Protein AF-0000000086725891 (afdb_homodimer)

Solvent-accessible surface area (backbone atoms only — not comparable to full-atom values): 12875 Å² total; per-residue (Å²): 135,83,76,77,77,74,75,74,75,68,76,66,73,67,76,60,84,76,78,83,79,49,44,64,55,55,51,49,51,53,52,48,53,45,45,40,42,73,72,54,80,45,35,41,85,39,63,72,39,69,68,51,37,49,50,49,30,55,55,46,41,72,79,38,67,84,67,76,67,35,37,75,64,50,48,53,52,50,50,53,52,50,48,53,51,45,54,50,48,49,20,33,63,63,25,50,90,69,51,68,72,77,65,77,62,86,125,136,83,77,79,75,73,74,73,74,68,73,64,73,67,72,59,83,76,79,83,80,52,43,64,54,55,50,49,53,53,52,48,52,45,46,41,41,73,73,54,80,46,36,41,85,39,62,73,39,72,68,53,36,50,50,49,30,55,55,45,41,71,78,39,68,84,66,77,66,36,36,75,66,50,46,52,51,50,51,53,53,50,49,55,50,45,54,50,47,49,19,34,64,62,24,50,91,68,48,70,74,77,63,76,62,84,130

Secondary structure (DSSP, 8-state):
-----------------PPPPPHHHHHHHHHHHHHHHHHTSS-TTS-S-HHHHHHHHHHHHHH-TTT---IIIIIHHHHHHHHHHHHHHHHHHH-GGG--SS-----/-----------------PPPPPHHHHHHHHHHHHHHHHHTSS-TTS-S-HHHHHHHHHHHHHH-TTT---IIIIIHHHHHHHHHHHHHHHHHHH-GGG--SS-----

Organism: Gossypium schwendimanii (NCBI:txid34291)

Structure (mmCIF, N/CA/C/O backbone):
data_AF-0000000086725891-model_v1
#
loop_
_entity.id
_entity.type
_entity.pdbx_description
1 polymer 'Myb/SANT-like domain-containing protein'
#
loop_
_atom_site.group_PDB
_atom_site.id
_atom_site.type_symbol
_atom_site.label_atom_id
_atom_site.label_alt_id
_atom_site.label_comp_id
_atom_site.label_asym_id
_atom_site.label_entity_id
_atom_site.label_seq_id
_atom_site.pdbx_PDB_ins_code
_atom_site.Cartn_x
_atom_site.Cartn_y
_atom_site.Cartn_z
_atom_site.occupancy
_atom_site.B_iso_or_equiv
_atom_site.auth_seq_id
_atom_site.auth_comp_id
_atom_site.auth_asym_id
_atom_site.auth_atom_id
_atom_site.pdbx_PDB_model_num
ATOM 1 N N . MET A 1 1 ? -45.844 -35.25 -15.641 1 30.78 1 MET A N 1
ATOM 2 C CA . MET A 1 1 ? -45.844 -34.031 -14.852 1 30.78 1 MET A CA 1
ATOM 3 C C . MET A 1 1 ? -44.562 -33.875 -14.07 1 30.78 1 MET A C 1
ATOM 5 O O . MET A 1 1 ? -44.469 -34.281 -12.906 1 30.78 1 MET A O 1
ATOM 9 N N . SER A 1 2 ? -43.375 -34.375 -14.594 1 39.03 2 SER A N 1
ATOM 10 C CA . SER A 1 2 ? -42.062 -34.469 -13.969 1 39.03 2 SER A CA 1
ATOM 11 C C . SER A 1 2 ? -41.562 -33.094 -13.547 1 39.03 2 SER A C 1
ATOM 13 O O . SER A 1 2 ? -41.469 -32.188 -14.375 1 39.03 2 SER A O 1
ATOM 15 N N . GLY A 1 3 ? -41.969 -32.562 -12.359 1 32.97 3 GLY A N 1
ATOM 16 C CA . GLY A 1 3 ? -41.594 -31.312 -11.703 1 32.97 3 GLY A CA 1
ATOM 17 C C . GLY A 1 3 ? -40.094 -31.109 -11.656 1 32.97 3 GLY A C 1
ATOM 18 O O . GLY A 1 3 ? -39.375 -31.953 -11.117 1 32.97 3 GLY A O 1
ATOM 19 N N . PHE A 1 4 ? -39.438 -30.5 -12.648 1 39.94 4 PHE A N 1
ATOM 20 C CA . PHE A 1 4 ? -38.062 -30.031 -12.734 1 39.94 4 PHE A CA 1
ATOM 21 C C . PHE A 1 4 ? -37.688 -29.25 -11.484 1 39.94 4 PHE A C 1
ATOM 23 O O . PHE A 1 4 ? -38.188 -28.141 -11.266 1 39.94 4 PHE A O 1
ATOM 30 N N . SER A 1 5 ? -37.531 -29.875 -10.328 1 38.31 5 SER A N 1
ATOM 31 C CA . SER A 1 5 ? -36.969 -29.234 -9.148 1 38.31 5 SER A CA 1
ATOM 32 C C . SER A 1 5 ? -35.656 -28.547 -9.492 1 38.31 5 SER A C 1
ATOM 34 O O . SER A 1 5 ? -34.688 -29.188 -9.852 1 38.31 5 SER A O 1
ATOM 36 N N . GLN A 1 6 ? -35.688 -27.375 -10.109 1 36.56 6 GLN A N 1
ATOM 37 C CA . GLN A 1 6 ? -34.562 -26.438 -10.242 1 36.56 6 GLN A CA 1
ATOM 38 C C . GLN A 1 6 ? -33.844 -26.281 -8.922 1 36.56 6 GLN A C 1
ATOM 40 O O . GLN A 1 6 ? -34.406 -25.797 -7.938 1 36.56 6 GLN A O 1
ATOM 45 N N . SER A 1 7 ? -33 -27.25 -8.539 1 38.12 7 SER A N 1
ATOM 46 C CA . SER A 1 7 ? -32.125 -27.047 -7.41 1 38.12 7 SER A CA 1
ATOM 47 C C . SER A 1 7 ? -31.469 -25.672 -7.461 1 38.12 7 SER A C 1
ATOM 49 O O . SER A 1 7 ? -30.875 -25.297 -8.477 1 38.12 7 SER A O 1
ATOM 51 N N . SER A 1 8 ? -32.094 -24.719 -6.891 1 40.19 8 SER A N 1
ATOM 52 C CA . SER A 1 8 ? -31.5 -23.406 -6.609 1 40.19 8 SER A CA 1
ATOM 53 C C . SER A 1 8 ? -30.094 -23.562 -6.031 1 40.19 8 SER A C 1
ATOM 55 O O . SER A 1 8 ? -29.922 -24.094 -4.938 1 40.19 8 SER A O 1
ATOM 57 N N . VAL A 1 9 ? -29.125 -23.953 -6.859 1 40.75 9 VAL A N 1
ATOM 58 C CA . VAL A 1 9 ? -27.734 -23.828 -6.449 1 40.75 9 VAL A CA 1
ATOM 59 C C . VAL A 1 9 ? -27.531 -22.516 -5.699 1 40.75 9 VAL A C 1
ATOM 61 O O . VAL A 1 9 ? -27.703 -21.438 -6.27 1 40.75 9 VAL A O 1
ATOM 64 N N . SER A 1 10 ? -28.047 -22.438 -4.508 1 38.81 10 SER A N 1
ATOM 65 C CA . SER A 1 10 ? -27.672 -21.344 -3.617 1 38.81 10 SER A CA 1
ATOM 66 C C . SER A 1 10 ? -26.188 -21.016 -3.75 1 38.81 10 SER A C 1
ATOM 68 O O . SER A 1 10 ? -25.328 -21.891 -3.627 1 38.81 10 SER A O 1
ATOM 70 N N . SER A 1 11 ? -25.859 -20.297 -4.727 1 41.25 11 SER A N 1
ATOM 71 C CA . SER A 1 11 ? -24.531 -19.672 -4.668 1 41.25 11 SER A CA 1
ATOM 72 C C . SER A 1 11 ? -24.156 -19.312 -3.234 1 41.25 11 SER A C 1
ATOM 74 O O . SER A 1 11 ? -24.75 -18.422 -2.633 1 41.25 11 SER A O 1
ATOM 76 N N . GLN A 1 12 ? -24.172 -20.297 -2.371 1 37.16 12 GLN A N 1
ATOM 77 C CA . GLN A 1 12 ? -23.641 -20.047 -1.035 1 37.16 12 GLN A CA 1
ATOM 78 C C . GLN A 1 12 ? -22.453 -19.094 -1.09 1 37.16 1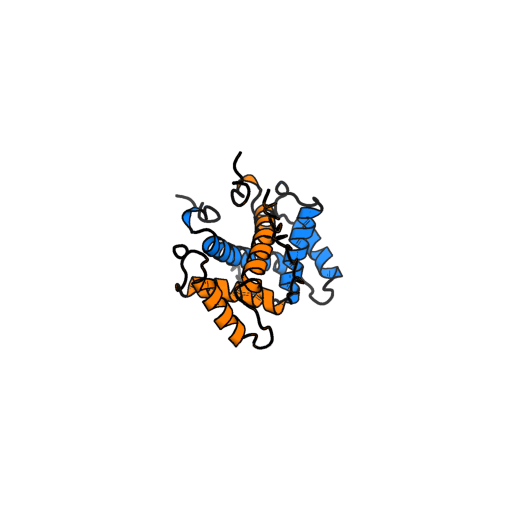2 GLN A C 1
ATOM 80 O O . GLN A 1 12 ? -21.453 -19.375 -1.75 1 37.16 12 GLN A O 1
ATOM 85 N N . ASN A 1 13 ? -22.656 -17.891 -1.307 1 39.28 13 ASN A N 1
ATOM 86 C CA . ASN A 1 13 ? -21.625 -16.938 -0.949 1 39.28 13 ASN A CA 1
ATOM 87 C C . ASN A 1 13 ? -20.828 -17.391 0.272 1 39.28 13 ASN A C 1
ATOM 89 O O . ASN A 1 13 ? -21.312 -17.297 1.402 1 39.28 13 ASN A O 1
ATOM 93 N N . SER A 1 14 ? -20.469 -18.688 0.369 1 40.22 14 SER A N 1
ATOM 94 C CA . SER A 1 14 ? -19.625 -19.078 1.496 1 40.22 14 SER A CA 1
ATOM 95 C C . SER A 1 14 ? -18.672 -17.969 1.892 1 40.22 14 SER A C 1
ATOM 97 O O . SER A 1 14 ? -17.797 -17.594 1.113 1 40.22 14 SER A O 1
ATOM 99 N N . ARG A 1 15 ? -19.203 -16.953 2.502 1 44.88 15 ARG A N 1
ATOM 100 C CA . ARG A 1 15 ? -18.328 -15.945 3.117 1 44.88 15 ARG A CA 1
ATOM 101 C C . ARG A 1 15 ? -17.094 -16.594 3.73 1 44.88 15 ARG A C 1
ATOM 103 O O . ARG A 1 15 ? -17.172 -17.172 4.824 1 44.88 15 ARG A O 1
ATOM 110 N N . GLY A 1 16 ? -16.5 -17.516 3.029 1 48.69 16 GLY A N 1
ATOM 111 C CA . GLY A 1 16 ? -15.297 -18.094 3.613 1 48.69 16 GLY A CA 1
ATOM 112 C C . GLY A 1 16 ? -14.516 -17.109 4.465 1 48.69 16 GLY A C 1
ATOM 113 O O . GLY A 1 16 ? -14.711 -15.906 4.359 1 48.69 16 GLY A O 1
ATOM 114 N N . THR A 1 17 ? -13.977 -17.578 5.602 1 58.59 17 THR A N 1
ATOM 115 C CA . THR A 1 17 ? -13.18 -16.797 6.539 1 58.59 17 THR A CA 1
ATOM 116 C C . THR A 1 17 ? -12.094 -16.016 5.809 1 58.59 17 THR A C 1
ATOM 118 O O . THR A 1 17 ? -11.359 -16.578 4.992 1 58.59 17 THR A O 1
ATOM 121 N N . LYS A 1 18 ? -12.336 -14.758 5.66 1 76.81 18 LYS A N 1
ATOM 122 C CA . LYS A 1 18 ? -11.328 -13.891 5.055 1 76.81 18 LYS A CA 1
ATOM 123 C C . LYS A 1 18 ? -9.977 -14.055 5.734 1 76.81 18 LYS A C 1
ATOM 125 O O . LYS A 1 18 ? -9.891 -14.07 6.965 1 76.81 18 LYS A O 1
ATOM 130 N N . ARG A 1 19 ? -9.047 -14.438 5.012 1 87.44 19 ARG A N 1
ATOM 131 C CA . ARG A 1 19 ? -7.684 -14.594 5.508 1 87.44 19 ARG A CA 1
ATOM 132 C C . ARG A 1 19 ? -7.137 -13.266 6.027 1 87.44 19 ARG A C 1
ATOM 134 O O . ARG A 1 19 ? -7.359 -12.219 5.422 1 87.44 19 ARG A O 1
ATOM 141 N N . LYS A 1 20 ? -6.574 -13.438 7.176 1 92.06 20 LYS A N 1
ATOM 142 C CA . LYS A 1 20 ? -5.938 -12.25 7.73 1 92.06 20 LYS A CA 1
ATOM 143 C C . LYS A 1 20 ? -4.551 -12.031 7.129 1 92.06 20 LYS A C 1
ATOM 145 O O . LYS A 1 20 ? -3.75 -12.969 7.059 1 92.06 20 LYS A O 1
ATOM 150 N N . TRP A 1 21 ? -4.312 -10.914 6.738 1 95.94 21 TRP A N 1
ATOM 151 C CA . TRP A 1 21 ? -3.01 -10.555 6.191 1 95.94 21 TRP A CA 1
ATOM 152 C C . TRP A 1 21 ? -2.125 -9.93 7.262 1 95.94 21 TRP A C 1
ATOM 154 O O . TRP A 1 21 ? -2.602 -9.148 8.094 1 95.94 21 TRP A O 1
ATOM 164 N N . VAL A 1 22 ? -0.891 -10.328 7.188 1 95.94 22 VAL A N 1
ATOM 165 C CA . VAL A 1 22 ? 0.068 -9.688 8.078 1 95.94 22 VAL A CA 1
ATOM 166 C C . VAL A 1 22 ? 0.852 -8.617 7.316 1 95.94 22 VAL A C 1
ATOM 168 O O . VAL A 1 22 ? 0.968 -8.688 6.09 1 95.94 22 VAL A O 1
ATOM 171 N N . PRO A 1 23 ? 1.417 -7.707 7.996 1 96.56 23 PRO A N 1
ATOM 172 C CA . PRO A 1 23 ? 2.076 -6.574 7.34 1 96.56 23 PRO A CA 1
ATOM 173 C C . PRO A 1 23 ? 3.182 -7.008 6.379 1 96.56 23 PRO A C 1
ATOM 175 O O . PRO A 1 23 ? 3.332 -6.43 5.301 1 96.56 23 PRO A O 1
ATOM 178 N N . GLU A 1 24 ? 3.951 -8.023 6.707 1 96.56 24 GLU A N 1
ATOM 179 C CA . GLU A 1 24 ? 5.027 -8.508 5.848 1 96.56 24 GLU A CA 1
ATOM 180 C C . GLU A 1 24 ? 4.484 -8.992 4.508 1 96.56 24 GLU A C 1
ATOM 182 O O . GLU A 1 24 ? 5.133 -8.82 3.471 1 96.56 24 GLU A O 1
ATOM 187 N N . GLU A 1 25 ? 3.4 -9.539 4.574 1 97.56 25 GLU A N 1
ATOM 188 C CA . GLU A 1 25 ? 2.771 -10.039 3.357 1 97.56 25 GLU A CA 1
ATOM 189 C C . GLU A 1 25 ? 2.342 -8.898 2.441 1 97.56 25 GLU A C 1
ATOM 191 O O . GLU A 1 25 ? 2.58 -8.938 1.233 1 97.56 25 GLU A O 1
ATOM 196 N N . ASP A 1 26 ? 1.763 -7.875 3.029 1 96.81 26 ASP A N 1
ATOM 197 C CA . ASP A 1 26 ? 1.314 -6.723 2.254 1 96.81 26 ASP A CA 1
ATOM 198 C C . ASP A 1 26 ? 2.488 -6.039 1.554 1 96.81 26 ASP A C 1
ATOM 200 O O . ASP A 1 26 ? 2.41 -5.727 0.365 1 96.81 26 ASP A O 1
ATOM 204 N N . VAL A 1 27 ? 3.521 -5.871 2.289 1 96.38 27 VAL A N 1
ATOM 205 C CA . VAL A 1 27 ? 4.691 -5.184 1.751 1 96.38 27 VAL A CA 1
ATOM 206 C C . VAL A 1 27 ? 5.312 -6.02 0.634 1 96.38 27 VAL A C 1
ATOM 208 O O . VAL A 1 27 ? 5.668 -5.492 -0.423 1 96.38 27 VAL A O 1
ATOM 211 N N . ALA A 1 28 ? 5.414 -7.32 0.862 1 97.12 28 ALA A N 1
ATOM 212 C CA . ALA A 1 28 ? 5.969 -8.203 -0.156 1 97.12 28 ALA A CA 1
ATOM 213 C C . ALA A 1 28 ? 5.113 -8.195 -1.419 1 97.12 28 ALA A C 1
ATOM 215 O O . ALA A 1 28 ? 5.641 -8.133 -2.533 1 97.12 28 ALA A O 1
ATOM 216 N N . LEU A 1 29 ? 3.855 -8.258 -1.261 1 96.81 29 LEU A N 1
ATOM 217 C CA . LEU A 1 29 ? 2.936 -8.289 -2.393 1 96.81 29 LEU A CA 1
ATOM 218 C C . LEU A 1 29 ? 3.146 -7.078 -3.297 1 96.81 29 LEU A C 1
ATOM 220 O O . LEU A 1 29 ? 3.375 -7.23 -4.5 1 96.81 29 LEU A O 1
ATOM 224 N N . VAL A 1 30 ? 3.141 -5.949 -2.738 1 95.94 30 VAL A N 1
ATOM 225 C CA . VAL A 1 30 ? 3.285 -4.719 -3.508 1 95.94 30 VAL A CA 1
ATOM 226 C C . VAL A 1 30 ? 4.668 -4.668 -4.148 1 95.94 30 VAL A C 1
ATOM 228 O O . VAL A 1 30 ? 4.801 -4.332 -5.328 1 95.94 30 VAL A O 1
ATOM 231 N N . SER A 1 31 ? 5.66 -5.023 -3.361 1 95.88 31 SER A N 1
ATOM 232 C CA . SER A 1 31 ? 7.031 -5.012 -3.863 1 95.88 31 SER A CA 1
ATOM 233 C C . SER A 1 31 ? 7.184 -5.926 -5.074 1 95.88 31 SER A C 1
ATOM 235 O O . SER A 1 31 ? 7.82 -5.551 -6.062 1 95.88 31 SER A O 1
ATOM 237 N N . TYR A 1 32 ? 6.617 -7.059 -5.07 1 95.56 32 TYR A N 1
ATOM 238 C CA . TYR A 1 32 ? 6.777 -8.016 -6.164 1 95.56 32 TYR A CA 1
ATOM 239 C C . TYR A 1 32 ? 5.934 -7.609 -7.367 1 95.56 32 TYR A C 1
ATOM 241 O O . TYR A 1 32 ? 6.305 -7.883 -8.508 1 95.56 32 TYR A O 1
ATOM 249 N N . MET A 1 33 ? 4.785 -7.008 -7.109 1 93.06 33 MET A N 1
ATOM 250 C CA . MET A 1 33 ? 4.023 -6.469 -8.234 1 93.06 33 MET A CA 1
ATOM 251 C C . MET A 1 33 ? 4.824 -5.41 -8.977 1 93.06 33 MET A C 1
ATOM 253 O O . MET A 1 33 ? 4.875 -5.414 -10.211 1 93.06 33 MET A O 1
ATOM 257 N N . VAL A 1 34 ? 5.438 -4.59 -8.227 1 92.44 34 VAL A N 1
ATOM 258 C CA . VAL A 1 34 ? 6.277 -3.545 -8.805 1 92.44 34 VAL A CA 1
ATOM 259 C C . VAL A 1 34 ? 7.457 -4.176 -9.539 1 92.44 34 VAL A C 1
ATOM 261 O O . VAL A 1 34 ? 7.809 -3.756 -10.641 1 92.44 34 VAL A O 1
ATOM 264 N N . ASN A 1 35 ? 8 -5.156 -8.906 1 92 35 ASN A N 1
ATOM 265 C CA . ASN A 1 35 ? 9.117 -5.859 -9.523 1 92 35 ASN A CA 1
ATOM 266 C C . ASN A 1 35 ? 8.711 -6.508 -10.844 1 92 35 ASN A C 1
ATOM 268 O O . ASN A 1 35 ? 9.445 -6.418 -11.828 1 92 35 ASN A O 1
ATOM 272 N N . LEU A 1 36 ? 7.617 -7.191 -10.867 1 88.94 36 LEU A N 1
ATOM 273 C CA . LEU A 1 36 ? 7.117 -7.836 -12.078 1 88.94 36 LEU A CA 1
ATOM 274 C C . LEU A 1 36 ? 6.918 -6.82 -13.195 1 88.94 36 LEU A C 1
ATOM 276 O O . LEU A 1 36 ? 7.191 -7.109 -14.359 1 88.94 36 LEU A O 1
ATOM 280 N N . HIS A 1 37 ? 6.469 -5.707 -12.812 1 86.56 37 HIS A N 1
ATOM 281 C CA . HIS A 1 37 ? 6.305 -4.625 -13.781 1 86.56 37 HIS A CA 1
ATOM 282 C C . HIS A 1 37 ? 7.652 -4.148 -14.312 1 86.56 37 HIS A C 1
ATOM 284 O O . HIS A 1 37 ? 7.824 -3.986 -15.523 1 86.56 37 HIS A O 1
ATOM 290 N N . ASN A 1 38 ? 8.57 -3.986 -13.445 1 87.75 38 ASN A N 1
ATOM 291 C CA . ASN A 1 38 ? 9.867 -3.42 -13.805 1 87.75 38 ASN A CA 1
ATOM 292 C C . ASN A 1 38 ? 10.68 -4.379 -14.664 1 87.75 38 ASN A C 1
ATOM 294 O O . ASN A 1 38 ? 11.453 -3.947 -15.523 1 87.75 38 ASN A O 1
ATOM 298 N N . VAL A 1 39 ? 10.5 -5.617 -14.414 1 86.19 39 VAL A N 1
ATOM 299 C CA . VAL A 1 39 ? 11.234 -6.621 -15.18 1 86.19 39 VAL A CA 1
ATOM 300 C C . VAL A 1 39 ? 10.625 -6.762 -16.578 1 86.19 39 VAL A C 1
ATOM 302 O O . VAL A 1 39 ? 11.266 -7.281 -17.484 1 86.19 39 VAL A O 1
ATOM 305 N N . GLY A 1 40 ? 9.375 -6.27 -16.734 1 81.12 40 GLY A N 1
ATOM 306 C CA . GLY A 1 40 ? 8.773 -6.211 -18.047 1 81.12 40 GLY A CA 1
ATOM 307 C C . GLY A 1 40 ? 8.016 -7.473 -18.422 1 81.12 40 GLY A C 1
ATOM 308 O O . GLY A 1 40 ? 7.637 -7.668 -19.578 1 81.12 40 GLY A O 1
ATOM 309 N N . THR A 1 41 ? 7.93 -8.336 -17.406 1 76.31 41 THR A N 1
ATOM 310 C CA . THR A 1 41 ? 7.238 -9.586 -17.703 1 76.31 41 THR A CA 1
ATOM 311 C C . THR A 1 41 ? 5.754 -9.336 -17.953 1 76.31 41 THR A C 1
ATOM 313 O O . THR A 1 41 ? 5.148 -9.977 -18.812 1 76.31 41 THR A O 1
ATOM 316 N N . PHE A 1 42 ? 5.273 -8.414 -17.125 1 73.06 42 PHE A N 1
ATOM 317 C CA . PHE A 1 42 ? 3.863 -8.062 -17.266 1 73.06 42 PHE A CA 1
ATOM 318 C C . PHE A 1 42 ? 3.691 -6.559 -17.438 1 73.06 42 PHE A C 1
ATOM 320 O O . PHE A 1 42 ? 4.254 -5.766 -16.688 1 73.06 42 PHE A O 1
ATOM 327 N N . ASN A 1 43 ? 3.5 -6.199 -18.672 1 66 43 ASN A N 1
ATOM 328 C CA . ASN A 1 43 ? 3.34 -4.777 -18.969 1 66 43 ASN A CA 1
ATOM 329 C C . ASN A 1 43 ? 1.867 -4.391 -19.062 1 66 43 ASN A C 1
ATOM 331 O O . ASN A 1 43 ? 0.992 -5.258 -19.078 1 66 43 ASN A O 1
ATOM 335 N N . ALA A 1 44 ? 1.737 -3.082 -18.969 1 60.81 44 ALA A N 1
ATOM 336 C CA . ALA A 1 44 ? 0.411 -2.473 -19.016 1 60.81 44 ALA A CA 1
ATOM 337 C C . ALA A 1 44 ? -0.433 -3.082 -20.141 1 60.81 44 ALA A C 1
ATOM 339 O O . ALA A 1 44 ? -1.662 -3.119 -20.047 1 60.81 44 ALA A O 1
ATOM 340 N N . ASP A 1 45 ? 0.379 -3.67 -21.031 1 60.78 45 ASP A N 1
ATOM 341 C CA . ASP A 1 45 ? -0.367 -4.27 -22.125 1 60.78 45 ASP A CA 1
ATOM 342 C C . ASP A 1 45 ? -0.894 -5.652 -21.75 1 60.78 45 ASP A C 1
ATOM 344 O O . ASP A 1 45 ? -1.761 -6.203 -22.438 1 60.78 45 ASP A O 1
ATOM 348 N N . THR A 1 46 ? -0.176 -6.09 -20.75 1 60.56 46 THR A N 1
ATOM 349 C CA . THR A 1 46 ? -0.626 -7.402 -20.297 1 60.56 46 THR A CA 1
ATOM 350 C C . THR A 1 46 ? -1.57 -7.266 -19.094 1 60.56 46 THR A C 1
ATOM 352 O O . THR A 1 46 ? -1.296 -6.508 -18.172 1 60.56 46 THR A O 1
ATOM 355 N N . ARG A 1 47 ? -2.783 -7.547 -19.25 1 61.69 47 ARG A N 1
ATOM 356 C CA . ARG A 1 47 ? -3.846 -7.422 -18.266 1 61.69 47 ARG A CA 1
ATOM 357 C C . ARG A 1 47 ? -3.57 -8.305 -17.047 1 61.69 47 ARG A C 1
ATOM 359 O O . ARG A 1 47 ? -2.832 -9.289 -17.156 1 61.69 47 ARG A O 1
ATOM 366 N N . PHE A 1 48 ? -3.676 -7.68 -15.891 1 75.31 48 PHE A N 1
ATOM 367 C CA . PHE A 1 48 ? -3.818 -8.461 -14.664 1 75.31 48 PHE A CA 1
ATOM 368 C C . PHE A 1 48 ? -4.691 -9.688 -14.906 1 75.31 48 PHE A C 1
ATOM 370 O O . PHE A 1 48 ? -5.918 -9.609 -14.828 1 75.31 48 PHE A O 1
ATOM 377 N N . ASN A 1 49 ? -3.916 -10.766 -15.391 1 82.19 49 ASN A N 1
ATOM 378 C CA . ASN A 1 49 ? -4.613 -12.008 -15.711 1 82.19 49 ASN A CA 1
ATOM 379 C C . ASN A 1 49 ? -4.129 -13.164 -14.844 1 82.19 49 ASN A C 1
ATOM 381 O O . ASN A 1 49 ? -3.389 -12.953 -13.883 1 82.19 49 ASN A O 1
ATOM 385 N N . ALA A 1 50 ? -4.664 -14.352 -15.172 1 87 50 ALA A N 1
ATOM 386 C CA . ALA A 1 50 ? -4.371 -15.539 -14.367 1 87 50 ALA A CA 1
ATOM 387 C C . ALA A 1 50 ? -2.873 -15.82 -14.328 1 87 50 ALA A C 1
ATOM 389 O O . ALA A 1 50 ? -2.334 -16.219 -13.297 1 87 50 ALA A O 1
ATOM 390 N N . SER A 1 51 ? -2.236 -15.641 -15.477 1 88.56 51 SER A N 1
ATOM 391 C CA . SER A 1 51 ? -0.802 -15.898 -15.547 1 88.56 51 SER A CA 1
ATOM 392 C C . SER A 1 51 ? -0.028 -14.961 -14.625 1 88.56 51 SER A C 1
ATOM 394 O O . SER A 1 51 ? 0.938 -15.375 -13.977 1 88.56 51 SER A O 1
ATOM 396 N N . TYR A 1 52 ? -0.437 -13.797 -14.547 1 88.88 52 TYR A N 1
ATOM 397 C CA . TYR A 1 52 ? 0.177 -12.812 -13.664 1 88.88 52 TYR A CA 1
ATOM 398 C C . TYR A 1 52 ? 0.054 -13.234 -12.203 1 88.88 52 TYR A C 1
ATOM 400 O O . TYR A 1 52 ? 1.045 -13.242 -11.469 1 88.88 52 TYR A O 1
ATOM 408 N N . LEU A 1 53 ? -1.105 -13.586 -11.812 1 93 53 LEU A N 1
ATOM 409 C CA . LEU A 1 53 ? -1.366 -13.977 -10.43 1 93 53 LEU A CA 1
ATOM 410 C C . LEU A 1 53 ? -0.595 -15.242 -10.07 1 93 53 LEU A C 1
ATOM 412 O O . LEU A 1 53 ? -0.09 -15.359 -8.945 1 93 53 LEU A O 1
ATOM 416 N N . ASN A 1 54 ? -0.532 -16.094 -11.016 1 94.69 54 ASN A N 1
ATOM 417 C CA . ASN A 1 54 ? 0.22 -17.312 -10.781 1 94.69 54 ASN A CA 1
ATOM 418 C C . ASN A 1 54 ? 1.709 -17.031 -10.594 1 94.69 54 ASN A C 1
ATOM 420 O O . ASN A 1 54 ? 2.361 -17.656 -9.75 1 94.69 54 ASN A O 1
ATOM 424 N N . GLU A 1 55 ? 2.215 -16.141 -11.406 1 93.69 55 GLU A N 1
ATOM 425 C CA . GLU A 1 55 ? 3.617 -15.766 -11.266 1 93.69 55 GLU A CA 1
ATOM 426 C C . GLU A 1 55 ? 3.873 -15.094 -9.922 1 93.69 55 GLU A C 1
ATOM 428 O O . GLU A 1 55 ? 4.871 -15.375 -9.258 1 93.69 55 GLU A O 1
ATOM 433 N N . LEU A 1 56 ? 3.004 -14.273 -9.586 1 94.25 56 LEU A N 1
ATOM 434 C CA . LEU A 1 56 ? 3.096 -13.602 -8.289 1 94.25 56 LEU A CA 1
ATOM 435 C C . LEU A 1 56 ? 3.072 -14.617 -7.156 1 94.25 56 LEU A C 1
ATOM 437 O O . LEU A 1 56 ? 3.861 -14.516 -6.211 1 94.25 56 LEU A O 1
ATOM 441 N N . GLU A 1 57 ? 2.164 -15.547 -7.184 1 97.19 57 GLU A N 1
ATOM 442 C CA . GLU A 1 57 ? 2.078 -16.609 -6.191 1 97.19 57 GLU A CA 1
ATOM 443 C C . GLU A 1 57 ? 3.4 -17.359 -6.074 1 97.19 57 GLU A C 1
ATOM 445 O O . GLU A 1 57 ? 3.887 -17.609 -4.969 1 97.19 57 GLU A O 1
ATOM 450 N N . ARG A 1 58 ? 3.939 -17.688 -7.172 1 96.38 58 ARG A N 1
ATOM 451 C CA . ARG A 1 58 ? 5.211 -18.391 -7.199 1 96.38 58 ARG A CA 1
ATOM 452 C C . ARG A 1 58 ? 6.312 -17.578 -6.531 1 96.38 58 ARG A C 1
ATOM 454 O O . ARG A 1 58 ? 7.09 -18.109 -5.73 1 96.38 58 ARG A O 1
ATOM 461 N N . MET A 1 59 ? 6.422 -16.359 -6.848 1 95.56 59 MET A N 1
ATOM 462 C CA . MET A 1 59 ? 7.457 -15.484 -6.297 1 95.56 59 MET A CA 1
ATOM 463 C C . MET A 1 59 ? 7.285 -15.328 -4.789 1 95.56 59 MET A C 1
ATOM 465 O O . MET A 1 59 ? 8.266 -15.375 -4.043 1 95.56 59 MET A O 1
ATOM 469 N N . LEU A 1 60 ? 6.082 -15.125 -4.375 1 97.31 60 LEU A N 1
ATOM 470 C CA . LEU A 1 60 ? 5.801 -14.898 -2.961 1 97.31 60 LEU A CA 1
ATOM 471 C C . LEU A 1 60 ? 6.031 -16.172 -2.15 1 97.31 60 LEU A C 1
ATOM 473 O O . LEU A 1 60 ? 6.434 -16.109 -0.986 1 97.31 60 LEU A O 1
ATOM 477 N N . GLU A 1 61 ? 5.754 -17.312 -2.713 1 97.38 61 GLU A N 1
ATOM 478 C CA . GLU A 1 61 ? 6.008 -18.578 -2.047 1 97.38 61 GLU A CA 1
ATOM 479 C C . GLU A 1 61 ? 7.484 -18.734 -1.699 1 97.38 61 GLU A C 1
ATOM 481 O O . GLU A 1 61 ? 7.828 -19.312 -0.662 1 97.38 61 GLU A O 1
ATOM 486 N N . LYS A 1 62 ? 8.328 -18.234 -2.527 1 96.69 62 LYS A N 1
ATOM 487 C CA . LYS A 1 62 ? 9.766 -18.328 -2.305 1 96.69 62 LYS A CA 1
ATOM 488 C C . LYS A 1 62 ? 10.195 -17.469 -1.117 1 96.69 62 LYS A C 1
ATOM 490 O O . LYS A 1 62 ? 11.062 -17.875 -0.334 1 96.69 62 LYS A O 1
ATOM 495 N N . VAL A 1 63 ? 9.594 -16.375 -0.952 1 95.75 63 VAL A N 1
ATOM 496 C CA . VAL A 1 63 ? 10.062 -15.422 0.054 1 95.75 63 VAL A CA 1
ATOM 497 C C . VAL A 1 63 ? 9.219 -15.555 1.319 1 95.75 63 VAL A C 1
ATOM 499 O O . VAL A 1 63 ? 9.617 -15.102 2.393 1 95.75 63 VAL A O 1
ATOM 502 N N . LEU A 1 64 ? 8.039 -16.078 1.2 1 97 64 LEU A N 1
ATOM 503 C CA . LEU A 1 64 ? 7.125 -16.328 2.307 1 97 64 LEU A CA 1
ATOM 504 C C . LEU A 1 64 ? 6.625 -17.766 2.275 1 97 64 LEU A C 1
ATOM 506 O O . LEU A 1 64 ? 5.422 -18.016 2.141 1 97 64 LEU A O 1
ATOM 510 N N . PRO A 1 65 ? 7.449 -18.719 2.512 1 94.19 65 PRO A N 1
ATOM 511 C CA . PRO A 1 65 ? 7.098 -20.125 2.305 1 94.19 65 PRO A CA 1
ATOM 512 C C . PRO A 1 65 ? 6.004 -20.609 3.256 1 94.19 65 PRO A C 1
ATOM 514 O O . PRO A 1 65 ? 5.277 -21.562 2.941 1 94.19 65 PRO A O 1
ATOM 517 N N . HIS A 1 66 ? 5.781 -19.938 4.305 1 94.88 66 HIS A N 1
ATOM 518 C CA . HIS A 1 66 ? 4.828 -20.438 5.289 1 94.88 66 HIS A CA 1
ATOM 519 C C . HIS A 1 66 ? 3.461 -19.781 5.109 1 94.88 66 HIS A C 1
ATOM 521 O O . HIS A 1 66 ? 2.5 -20.156 5.785 1 94.88 66 HIS A O 1
ATOM 527 N N . SER A 1 67 ? 3.352 -18.859 4.207 1 94.62 67 SER A N 1
ATOM 528 C CA . SER A 1 67 ? 2.137 -18.047 4.117 1 94.62 67 SER A CA 1
ATOM 529 C C . SER A 1 67 ? 1.047 -18.781 3.342 1 94.62 67 SER A C 1
ATOM 531 O O . SER A 1 67 ? -0.143 -18.516 3.533 1 94.62 67 SER A O 1
ATOM 533 N N . MET A 1 68 ? 1.358 -19.688 2.424 1 94.62 68 MET A N 1
ATOM 534 C CA . MET A 1 68 ? 0.437 -20.5 1.645 1 94.62 68 MET A CA 1
ATOM 535 C C . MET A 1 68 ? -0.573 -19.641 0.901 1 94.62 68 MET A C 1
ATOM 537 O O . MET A 1 68 ? -1.763 -19.953 0.867 1 94.62 68 MET A O 1
ATOM 541 N N . LEU A 1 69 ? -0.103 -18.484 0.404 1 96.44 69 LEU A N 1
ATOM 542 C CA . LEU A 1 69 ? -0.949 -17.562 -0.349 1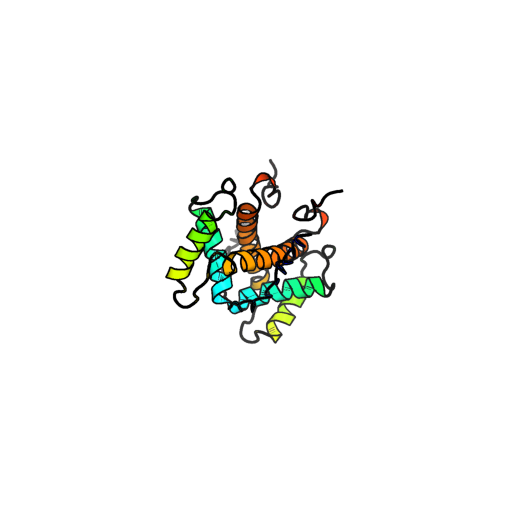 96.44 69 LEU A CA 1
ATOM 543 C C . LEU A 1 69 ? -1.295 -18.141 -1.718 1 96.44 69 LEU A C 1
ATOM 545 O O . LEU A 1 69 ? -0.405 -18.562 -2.463 1 96.44 69 LEU A O 1
ATOM 549 N N . LYS A 1 70 ? -2.561 -18.125 -1.946 1 96.06 70 LYS A N 1
ATOM 550 C CA . LYS A 1 70 ? -3.02 -18.594 -3.252 1 96.06 70 LYS A CA 1
ATOM 551 C C . LYS A 1 70 ? -3.352 -17.406 -4.168 1 96.06 70 LYS A C 1
ATOM 553 O O . LYS A 1 70 ? -3.812 -16.375 -3.703 1 96.06 70 LYS A O 1
ATOM 558 N N . ALA A 1 71 ? -3.131 -17.656 -5.473 1 95.56 71 ALA A N 1
ATOM 559 C CA . ALA A 1 71 ? -3.494 -16.641 -6.461 1 95.56 71 ALA A CA 1
ATOM 560 C C . ALA A 1 71 ? -4.949 -16.219 -6.301 1 95.56 71 ALA A C 1
ATOM 562 O O . ALA A 1 71 ? -5.246 -15.023 -6.195 1 95.56 71 ALA A O 1
ATOM 563 N N . LYS A 1 72 ? -5.742 -17.266 -6.383 1 92.94 72 LYS A N 1
ATOM 564 C CA . LYS A 1 72 ? -7.156 -17.078 -6.074 1 92.94 72 LYS A CA 1
ATOM 565 C C . LYS A 1 72 ? -7.57 -17.906 -4.867 1 92.94 72 LYS A C 1
ATOM 567 O O . LYS A 1 72 ? -7.191 -19.078 -4.758 1 92.94 72 LYS A O 1
ATOM 572 N N . PRO A 1 73 ? -8.305 -17.344 -3.893 1 93.75 73 PRO A N 1
ATOM 573 C CA . PRO A 1 73 ? -8.836 -15.977 -3.91 1 93.75 73 PRO A CA 1
ATOM 574 C C . PRO A 1 73 ? -7.906 -14.977 -3.223 1 93.75 73 PRO A C 1
ATOM 576 O O . PRO A 1 73 ? -8.156 -13.773 -3.266 1 93.75 73 PRO A O 1
ATOM 579 N N . ASP A 1 74 ? -6.781 -15.414 -2.637 1 96.06 74 ASP A N 1
ATOM 580 C CA . ASP A 1 74 ? -6.066 -14.617 -1.647 1 96.06 74 ASP A CA 1
ATOM 581 C C . ASP A 1 74 ? -5.434 -13.383 -2.289 1 96.06 74 ASP A C 1
ATOM 583 O O . ASP A 1 74 ? -5.75 -12.25 -1.917 1 96.06 74 ASP A O 1
ATOM 587 N N . LEU A 1 75 ? -4.633 -13.609 -3.217 1 96.12 75 LEU A N 1
ATOM 588 C CA . LEU A 1 75 ? -3.906 -12.5 -3.82 1 96.12 75 LEU A CA 1
ATOM 589 C C . LEU A 1 75 ? -4.859 -11.547 -4.531 1 96.12 75 LEU A C 1
ATOM 591 O O . LEU A 1 75 ? -4.762 -10.328 -4.375 1 96.12 75 LEU A O 1
ATOM 595 N N . GLU A 1 76 ? -5.711 -12.156 -5.254 1 93.19 76 GLU A N 1
ATOM 596 C CA . GLU A 1 76 ? -6.652 -11.336 -6.008 1 93.19 76 GLU A CA 1
ATOM 597 C C . GLU A 1 76 ? -7.473 -10.445 -5.078 1 93.19 76 GLU A C 1
ATOM 599 O O . GLU A 1 76 ? -7.605 -9.242 -5.32 1 93.19 76 GLU A O 1
ATOM 604 N N . SER A 1 77 ? -7.996 -11 -4.074 1 94.5 77 SER A N 1
ATOM 605 C CA . SER A 1 77 ? -8.82 -10.25 -3.131 1 94.5 77 SER A CA 1
ATOM 606 C C . SER A 1 77 ? -8.016 -9.141 -2.451 1 94.5 77 SER A C 1
ATOM 608 O O . SER A 1 77 ? -8.508 -8.023 -2.283 1 94.5 77 SER A O 1
ATOM 610 N N . ARG A 1 78 ? -6.809 -9.445 -2.055 1 96.38 78 ARG A N 1
ATOM 611 C CA . ARG A 1 78 ? -5.996 -8.469 -1.341 1 96.38 78 ARG A CA 1
ATOM 612 C C . ARG A 1 78 ? -5.598 -7.316 -2.258 1 96.38 78 ARG A C 1
ATOM 614 O O . ARG A 1 78 ? -5.566 -6.16 -1.834 1 96.38 78 ARG A O 1
ATOM 621 N N . ILE A 1 79 ? -5.305 -7.648 -3.438 1 94.12 79 ILE A N 1
ATOM 622 C CA . ILE A 1 79 ? -4.941 -6.621 -4.406 1 94.12 79 ILE A CA 1
ATOM 623 C C . ILE A 1 79 ? -6.113 -5.656 -4.598 1 94.12 79 ILE A C 1
ATOM 625 O O . ILE A 1 79 ? -5.922 -4.438 -4.645 1 94.12 79 ILE A O 1
ATOM 629 N N . ARG A 1 80 ? -7.316 -6.148 -4.617 1 91.88 80 ARG A N 1
ATOM 630 C CA . ARG A 1 80 ? -8.5 -5.305 -4.758 1 91.88 80 ARG A CA 1
ATOM 631 C C . ARG A 1 80 ? -8.68 -4.406 -3.537 1 91.88 80 ARG A C 1
ATOM 633 O O . ARG A 1 80 ? -9.055 -3.24 -3.67 1 91.88 80 ARG A O 1
ATOM 640 N N . THR A 1 81 ? -8.5 -5.016 -2.41 1 94.25 81 THR A N 1
ATOM 641 C CA . THR A 1 81 ? -8.594 -4.23 -1.183 1 94.25 81 THR A CA 1
ATOM 642 C C . THR A 1 81 ? -7.574 -3.1 -1.182 1 94.25 81 THR A C 1
ATOM 644 O O . THR A 1 81 ? -7.91 -1.954 -0.873 1 94.25 81 THR A O 1
ATOM 647 N N . LEU A 1 82 ? -6.336 -3.42 -1.528 1 94.62 82 LEU A N 1
ATOM 648 C CA . LEU A 1 82 ? -5.277 -2.416 -1.555 1 94.62 82 LEU A CA 1
ATOM 649 C C . LEU A 1 82 ? -5.566 -1.351 -2.607 1 94.62 82 LEU A C 1
ATOM 651 O O . LEU A 1 82 ? -5.297 -0.168 -2.389 1 94.62 82 LEU A O 1
ATOM 655 N N . GLU A 1 83 ? -6.082 -1.752 -3.713 1 91.44 83 GLU A N 1
ATOM 656 C CA . GLU A 1 83 ? -6.465 -0.81 -4.762 1 91.44 83 GLU A CA 1
ATOM 657 C C . GLU A 1 83 ? -7.477 0.208 -4.246 1 91.44 83 GLU A C 1
ATOM 659 O O . GLU A 1 83 ? -7.344 1.407 -4.5 1 91.44 83 GLU A O 1
ATOM 664 N N . ARG A 1 84 ? -8.422 -0.237 -3.576 1 91.94 84 ARG A N 1
ATOM 665 C CA . ARG A 1 84 ? -9.43 0.653 -3.018 1 91.94 84 ARG A CA 1
ATOM 666 C C . ARG A 1 84 ? -8.812 1.63 -2.023 1 91.94 84 ARG A C 1
ATOM 668 O O . ARG A 1 84 ? -9.133 2.82 -2.037 1 91.94 84 ARG A O 1
ATOM 675 N N . ASP A 1 85 ? -7.992 1.118 -1.143 1 93.44 85 ASP A N 1
ATOM 676 C CA . ASP A 1 85 ? -7.328 1.968 -0.161 1 93.44 85 ASP A CA 1
ATOM 677 C C . ASP A 1 85 ? -6.492 3.049 -0.846 1 93.44 85 ASP A C 1
ATOM 679 O O . ASP A 1 85 ? -6.543 4.219 -0.458 1 93.44 85 ASP A O 1
ATOM 683 N N . TRP A 1 86 ? -5.848 2.691 -1.836 1 91.62 86 TRP A N 1
ATOM 684 C CA . TRP A 1 86 ? -4.926 3.635 -2.461 1 91.62 86 TRP A CA 1
ATOM 685 C C . TRP A 1 86 ? -5.672 4.609 -3.365 1 91.62 86 TRP A C 1
ATOM 687 O O . TRP A 1 86 ? -5.211 5.73 -3.594 1 91.62 86 TRP A O 1
ATOM 697 N N . ALA A 1 87 ? -6.742 4.176 -3.912 1 87.12 87 ALA A N 1
ATOM 698 C CA . ALA A 1 87 ? -7.602 5.125 -4.613 1 87.12 87 ALA A CA 1
ATOM 699 C C . ALA A 1 87 ? -8.031 6.266 -3.693 1 87.12 87 ALA A C 1
ATOM 701 O O . ALA A 1 87 ? -8.062 7.426 -4.109 1 87.12 87 ALA A O 1
ATOM 702 N N . ILE A 1 88 ? -8.305 5.898 -2.502 1 86.38 88 ILE A N 1
ATOM 703 C CA . ILE A 1 88 ? -8.656 6.895 -1.492 1 86.38 88 ILE A CA 1
ATOM 704 C C . ILE A 1 88 ? -7.461 7.801 -1.224 1 86.38 88 ILE A C 1
ATOM 706 O O . ILE A 1 88 ? -7.594 9.031 -1.217 1 86.38 88 ILE A O 1
ATOM 710 N N . VAL A 1 89 ? -6.305 7.207 -1.034 1 88 89 VAL A N 1
ATOM 711 C CA . VAL A 1 89 ? -5.086 7.961 -0.744 1 88 89 VAL A CA 1
ATOM 712 C C . VAL A 1 89 ? -4.75 8.867 -1.923 1 88 89 VAL A C 1
ATOM 714 O O . VAL A 1 89 ? -4.371 10.031 -1.733 1 88 89 VAL A O 1
ATOM 717 N N . TYR A 1 90 ? -4.879 8.336 -3.049 1 85.88 90 TYR A N 1
ATOM 718 C CA . TYR A 1 90 ? -4.609 9.109 -4.258 1 85.88 90 TYR A CA 1
ATOM 719 C C . TYR A 1 90 ? -5.5 10.344 -4.324 1 85.88 90 TYR A C 1
ATOM 721 O O . TYR A 1 90 ? -5.031 11.438 -4.664 1 85.88 90 TYR A O 1
ATOM 729 N N . ASP A 1 91 ? -6.691 10.164 -3.994 1 82.12 91 ASP A N 1
ATOM 730 C CA . ASP A 1 91 ? -7.637 11.281 -3.988 1 82.12 91 ASP A CA 1
ATOM 731 C C . ASP A 1 91 ? -7.246 12.328 -2.949 1 82.12 91 ASP A C 1
ATOM 733 O O . ASP A 1 91 ? -7.402 13.531 -3.182 1 82.12 91 ASP A O 1
ATOM 737 N N . ILE A 1 92 ? -6.809 11.82 -1.857 1 80.75 92 ILE A N 1
ATOM 738 C CA . ILE A 1 92 ? -6.367 12.711 -0.793 1 80.75 92 ILE A CA 1
ATOM 739 C C . ILE A 1 92 ? -5.207 13.578 -1.291 1 80.75 92 ILE A C 1
ATOM 741 O O . ILE A 1 92 ? -5.188 14.789 -1.071 1 80.75 92 ILE A O 1
ATOM 745 N N . LEU A 1 93 ? -4.344 12.992 -1.983 1 82.12 93 LEU A N 1
ATOM 746 C CA . LEU A 1 93 ? -3.092 13.633 -2.363 1 82.12 93 LEU A CA 1
ATOM 747 C C . LEU A 1 93 ? -3.295 14.555 -3.561 1 82.12 93 LEU A C 1
ATOM 749 O O . LEU A 1 93 ? -2.646 15.602 -3.664 1 82.12 93 LEU A O 1
ATOM 753 N N . ASN A 1 94 ? -4.223 14.195 -4.41 1 78.62 94 ASN A N 1
ATOM 754 C CA . ASN A 1 94 ? -4.301 14.898 -5.688 1 78.62 94 ASN A CA 1
ATOM 755 C C . ASN A 1 94 ? -5.613 15.664 -5.824 1 78.62 94 ASN A C 1
ATOM 757 O O . ASN A 1 94 ? -5.781 16.453 -6.754 1 78.62 94 ASN A O 1
ATOM 761 N N . GLY A 1 95 ? -6.453 15.68 -4.934 1 70.88 95 GLY A N 1
ATOM 762 C CA . GLY A 1 95 ? -7.77 16.281 -5.062 1 70.88 95 GLY A CA 1
ATOM 763 C C . GLY A 1 95 ? -8.695 15.492 -5.973 1 70.88 95 GLY A C 1
ATOM 764 O O . GLY A 1 95 ? -8.234 14.719 -6.816 1 70.88 95 GLY A O 1
ATOM 765 N N . LYS A 1 96 ? -10.031 15.328 -5.68 1 62.69 96 LYS A N 1
ATOM 766 C CA . LYS A 1 96 ? -11.031 14.547 -6.398 1 62.69 96 LYS A CA 1
ATOM 767 C C . LYS A 1 96 ? -11.008 14.875 -7.891 1 62.69 96 LYS A C 1
ATOM 769 O O . LYS A 1 96 ? -11.297 14.008 -8.727 1 62.69 96 LYS A O 1
ATOM 774 N N . ASP A 1 97 ? -11 16.109 -8.305 1 53.66 97 ASP A N 1
ATOM 775 C CA . ASP A 1 97 ? -11.094 16.406 -9.734 1 53.66 97 ASP A CA 1
ATOM 776 C C . ASP A 1 97 ? -10.195 15.492 -10.555 1 53.66 97 ASP A C 1
ATOM 778 O O . ASP A 1 97 ? -10.422 15.289 -11.75 1 53.66 97 ASP A O 1
ATOM 782 N N . ASN A 1 98 ? -9.281 15.102 -10.055 1 46.81 98 ASN A N 1
ATOM 783 C CA . ASN A 1 98 ? -8.352 14.336 -10.875 1 46.81 98 ASN A CA 1
ATOM 784 C C . ASN A 1 98 ? -8.617 12.836 -10.766 1 46.81 98 ASN A C 1
ATOM 786 O O . ASN A 1 98 ? -7.918 12.031 -11.383 1 46.81 98 ASN A O 1
ATOM 790 N N . SER A 1 99 ? -9.539 12.453 -9.922 1 46.19 99 SER A N 1
ATOM 791 C CA . SER A 1 99 ? -9.68 11.023 -9.672 1 46.19 99 SER A CA 1
ATOM 792 C C . SER A 1 99 ? -10.562 10.359 -10.719 1 46.19 99 SER A C 1
ATOM 794 O O . SER A 1 99 ? -11.789 10.328 -10.57 1 46.19 99 SER A O 1
ATOM 796 N N . ASP A 1 100 ? -10.703 10.68 -11.992 1 38.56 100 ASP A N 1
ATOM 797 C CA . ASP A 1 100 ? -11.367 9.773 -12.93 1 38.56 100 ASP A CA 1
ATOM 798 C C . ASP A 1 100 ? -10.984 8.32 -12.656 1 38.56 100 ASP A C 1
ATOM 800 O O . ASP A 1 100 ? -11.133 7.457 -13.523 1 38.56 100 ASP A O 1
ATOM 804 N N . PHE A 1 101 ? -10.367 7.914 -11.773 1 39.91 101 PHE A N 1
ATOM 805 C CA . PHE A 1 101 ? -10.102 6.48 -11.742 1 39.91 101 PHE A CA 1
ATOM 806 C C . PHE A 1 101 ? -11.398 5.684 -11.82 1 39.91 101 PHE A C 1
ATOM 808 O O . PHE A 1 101 ? -11.531 4.781 -12.641 1 39.91 101 PHE A O 1
ATOM 815 N N . GLY A 1 102 ? -12.07 5.344 -10.734 1 35.59 102 GLY A N 1
ATOM 816 C CA . GLY A 1 102 ? -13.164 4.383 -10.68 1 35.59 102 GLY A CA 1
ATOM 817 C C . GLY A 1 102 ? -14.477 4.945 -11.18 1 35.59 102 GLY A C 1
ATOM 818 O O . GLY A 1 102 ? -15.508 4.27 -11.141 1 35.59 102 GLY A O 1
ATOM 819 N N . SER A 1 103 ? -14.711 6.301 -11.117 1 34.81 103 SER A N 1
ATOM 820 C CA . SER A 1 103 ? -16.109 6.621 -11.336 1 34.81 103 SER A CA 1
ATOM 821 C C . SER A 1 103 ? -16.531 6.344 -12.781 1 34.81 103 SER A C 1
ATOM 823 O O . SER A 1 103 ? -17.594 6.773 -13.219 1 34.81 103 SER A O 1
ATOM 825 N N . ASN A 1 104 ? -15.703 5.918 -13.578 1 34.84 104 ASN A N 1
ATOM 826 C CA . ASN A 1 104 ? -16.359 5.773 -14.875 1 34.84 104 ASN A CA 1
ATOM 827 C C . ASN A 1 104 ? -17.547 4.816 -14.789 1 34.84 104 ASN A C 1
ATOM 829 O O . ASN A 1 104 ? -17.438 3.643 -15.148 1 34.84 104 ASN A O 1
ATOM 833 N N . LYS A 1 105 ? -18.172 4.5 -13.688 1 31.27 105 LYS A N 1
ATOM 834 C CA . LYS A 1 105 ? -19.391 3.744 -13.961 1 31.27 105 LYS A CA 1
ATOM 835 C C . LYS A 1 105 ? -20.344 4.547 -14.828 1 31.27 105 LYS A C 1
ATOM 837 O O . LYS A 1 105 ? -20.266 5.777 -14.883 1 31.27 105 LYS A O 1
ATOM 842 N N . HIS A 1 106 ? -21.375 3.848 -15.656 1 28.33 106 HIS A N 1
ATOM 843 C CA . HIS A 1 106 ? -22.422 4.031 -16.656 1 28.33 106 HIS A CA 1
ATOM 844 C C . HIS A 1 106 ? -23.422 5.09 -16.203 1 28.33 106 HIS A C 1
ATOM 846 O O . HIS A 1 106 ? -23.938 5.023 -15.094 1 28.33 106 HIS A O 1
ATOM 852 N N . ARG A 1 107 ? -23.219 6.34 -16.594 1 21.64 107 ARG A N 1
ATOM 853 C CA . ARG A 1 107 ? -24.5 6.922 -16.984 1 21.64 107 ARG A CA 1
ATOM 854 C C . ARG A 1 107 ? -25.109 6.152 -18.156 1 21.64 107 ARG A C 1
ATOM 856 O O . ARG A 1 107 ? -24.422 5.781 -19.094 1 21.64 107 ARG A O 1
ATOM 863 N N . MET B 1 1 ? 37.812 46.812 -5.547 1 30.98 1 MET B N 1
ATOM 864 C CA . MET B 1 1 ? 37.625 45.562 -6.309 1 30.98 1 MET B CA 1
ATOM 865 C C . MET B 1 1 ? 37.156 44.438 -5.406 1 30.98 1 MET B C 1
ATOM 867 O O . MET B 1 1 ? 37.969 43.75 -4.809 1 30.98 1 MET B O 1
ATOM 871 N N . SER B 1 2 ? 36.156 44.688 -4.484 1 38.75 2 SER B N 1
ATOM 872 C CA . SER B 1 2 ? 35.594 43.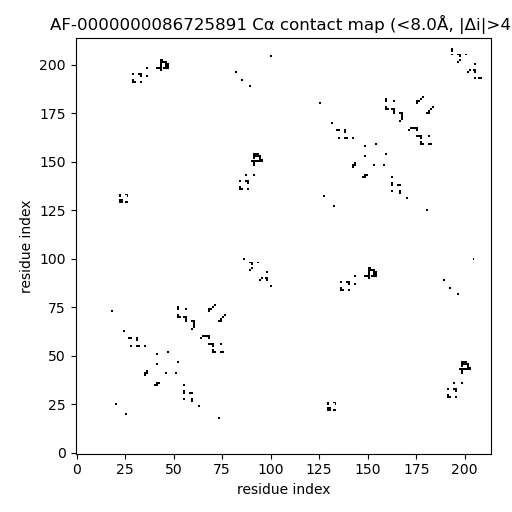844 -3.441 1 38.75 2 SER B CA 1
ATOM 873 C C . SER B 1 2 ? 35 42.594 -4.027 1 38.75 2 SER B C 1
ATOM 875 O O . SER B 1 2 ? 34.125 42.656 -4.891 1 38.75 2 SER B O 1
ATOM 877 N N . GLY B 1 3 ? 35.812 41.531 -4.355 1 33.22 3 GLY B N 1
ATOM 878 C CA . GLY B 1 3 ? 35.438 40.219 -4.824 1 33.22 3 GLY B CA 1
ATOM 879 C C . GLY B 1 3 ? 34.344 39.562 -3.996 1 33.22 3 GLY B C 1
ATOM 880 O O . GLY B 1 3 ? 34.531 39.312 -2.803 1 33.22 3 GLY B O 1
ATOM 881 N N . PHE B 1 4 ? 33.062 39.844 -4.238 1 40.09 4 PHE B N 1
ATOM 882 C CA . PHE B 1 4 ? 31.859 39.188 -3.707 1 40.09 4 PHE B CA 1
ATOM 883 C C . PHE B 1 4 ? 32 37.688 -3.809 1 40.09 4 PHE B C 1
ATOM 885 O O . PHE B 1 4 ? 32.062 37.125 -4.91 1 40.09 4 PHE B O 1
ATOM 892 N N . SER B 1 5 ? 32.781 37.031 -2.945 1 38.44 5 SER B N 1
ATOM 893 C CA . SER B 1 5 ? 32.781 35.562 -2.783 1 38.44 5 SER B CA 1
ATOM 894 C C . SER B 1 5 ? 31.359 35.031 -2.602 1 38.44 5 SER B C 1
ATOM 896 O O . SER B 1 5 ? 30.703 35.375 -1.613 1 38.44 5 SER B O 1
ATOM 898 N N . GLN B 1 6 ? 30.578 34.938 -3.658 1 36.44 6 GLN B N 1
ATOM 899 C CA . GLN B 1 6 ? 29.328 34.188 -3.684 1 36.44 6 GLN B CA 1
ATOM 900 C C . GLN B 1 6 ? 29.484 32.812 -3.039 1 36.44 6 GLN B C 1
ATOM 902 O O . GLN B 1 6 ? 30.281 32 -3.51 1 36.44 6 GLN B O 1
ATOM 907 N N . SER B 1 7 ? 29.531 32.781 -1.707 1 37.81 7 SER B N 1
ATOM 908 C CA . SER B 1 7 ? 29.438 31.484 -1.031 1 37.81 7 SER B CA 1
ATOM 909 C C . SER B 1 7 ? 28.391 30.594 -1.685 1 37.81 7 SER B C 1
ATOM 911 O O . SER B 1 7 ? 27.234 31 -1.858 1 37.81 7 SER B O 1
ATOM 913 N N . SER B 1 8 ? 28.781 29.844 -2.662 1 40.72 8 SER B N 1
ATOM 914 C CA . SER B 1 8 ? 28 28.734 -3.209 1 40.72 8 SER B CA 1
ATOM 915 C C . SER B 1 8 ? 27.375 27.906 -2.096 1 40.72 8 SER B C 1
ATOM 917 O O . SER B 1 8 ? 28.078 27.281 -1.306 1 40.72 8 SER B O 1
ATOM 919 N N . VAL B 1 9 ? 26.375 28.453 -1.369 1 40 9 VAL B N 1
ATOM 920 C CA . VAL B 1 9 ? 25.562 27.594 -0.523 1 40 9 VAL B CA 1
ATOM 921 C C . VAL B 1 9 ? 25.297 26.266 -1.236 1 40 9 VAL B C 1
ATOM 923 O O . VAL B 1 9 ? 24.625 26.234 -2.268 1 40 9 VAL B O 1
ATOM 926 N N . SER B 1 10 ? 26.344 25.453 -1.406 1 38.22 10 SER B N 1
ATOM 927 C CA . SER B 1 10 ? 26.125 24.062 -1.789 1 38.22 10 SER B CA 1
ATOM 928 C C . SER B 1 10 ? 24.859 23.5 -1.124 1 38.22 10 SER B C 1
ATOM 930 O O . SER B 1 10 ? 24.734 23.547 0.099 1 38.22 10 SER B O 1
ATOM 932 N N . SER B 1 11 ? 23.719 23.828 -1.563 1 41.19 11 SER B N 1
ATOM 933 C CA . SER B 1 11 ? 22.578 23 -1.198 1 41.19 11 SER B CA 1
ATOM 934 C C . SER B 1 11 ? 22.984 21.547 -0.999 1 41.19 11 SER B C 1
ATOM 936 O O . SER B 1 11 ? 23.297 20.844 -1.963 1 41.19 11 SER B O 1
ATOM 938 N N . GLN B 1 12 ? 24.016 21.312 -0.191 1 36.56 12 GLN B N 1
ATOM 939 C CA . GLN B 1 12 ? 24.297 19.938 0.18 1 36.56 12 GLN B CA 1
ATOM 940 C C . GLN B 1 12 ? 23.016 19.109 0.26 1 36.56 12 GLN B C 1
ATOM 942 O O . GLN B 1 12 ? 22.094 19.453 1.02 1 36.56 12 GLN B O 1
ATOM 947 N N . ASN B 1 13 ? 22.406 18.781 -0.834 1 41.31 13 ASN B N 1
ATOM 948 C CA . ASN B 1 13 ? 21.469 17.672 -0.775 1 41.31 13 ASN B CA 1
ATOM 949 C C . ASN B 1 13 ? 21.844 16.672 0.329 1 41.31 13 ASN B C 1
ATOM 951 O O . ASN B 1 13 ? 22.781 15.898 0.182 1 41.31 13 ASN B O 1
ATOM 955 N N . SER B 1 14 ? 22.156 17.156 1.475 1 44.91 14 SER B N 1
ATOM 956 C CA . SER B 1 14 ? 22.375 16.234 2.586 1 44.91 14 SER B CA 1
ATOM 957 C C . SER B 1 14 ? 21.484 14.992 2.443 1 44.91 14 SER B C 1
ATOM 959 O O . SER B 1 14 ? 20.266 15.07 2.584 1 44.91 14 SER B O 1
ATOM 961 N N . ARG B 1 15 ? 21.781 14.266 1.438 1 45.12 15 ARG B N 1
ATOM 962 C CA . ARG B 1 15 ? 21.094 12.992 1.287 1 45.12 15 ARG B CA 1
ATOM 963 C C . ARG B 1 15 ? 20.906 12.305 2.637 1 45.12 15 ARG B C 1
ATOM 965 O O . ARG B 1 15 ? 21.859 11.711 3.17 1 45.12 15 ARG B O 1
ATOM 972 N N . GLY B 1 16 ? 20.453 13.023 3.576 1 51.38 16 GLY B N 1
ATOM 973 C CA . GLY B 1 16 ? 20.25 12.367 4.855 1 51.38 16 GLY B CA 1
ATOM 974 C C . GLY B 1 16 ? 19.859 10.906 4.719 1 51.38 16 GLY B C 1
ATOM 975 O O . GLY B 1 16 ? 19.453 10.461 3.643 1 51.38 16 GLY B O 1
ATOM 976 N N . THR B 1 17 ? 20.469 10.07 5.559 1 58.94 17 THR B N 1
ATOM 977 C CA . THR B 1 17 ? 20.203 8.641 5.609 1 58.94 17 THR B CA 1
ATOM 978 C C . THR B 1 17 ? 18.703 8.367 5.555 1 58.94 17 THR B C 1
ATOM 980 O O . THR B 1 17 ? 17.922 8.969 6.305 1 58.94 17 THR B O 1
ATOM 983 N N . LYS B 1 18 ? 18.25 7.961 4.406 1 76.94 18 LYS B N 1
ATOM 984 C CA . LYS B 1 18 ? 16.844 7.574 4.258 1 76.94 18 LYS B CA 1
ATOM 985 C C . LYS B 1 18 ? 16.422 6.59 5.34 1 76.94 18 LYS B C 1
ATOM 987 O O . LYS B 1 18 ? 17.141 5.625 5.621 1 76.94 18 LYS B O 1
ATOM 992 N N . ARG B 1 19 ? 15.508 6.918 6.074 1 87.44 19 ARG B N 1
ATOM 993 C CA . ARG B 1 19 ? 14.961 6.07 7.125 1 87.44 19 ARG B CA 1
ATOM 994 C C . ARG B 1 19 ? 14.383 4.785 6.547 1 87.44 19 ARG B C 1
ATOM 996 O O . ARG B 1 19 ? 13.734 4.805 5.496 1 87.44 19 ARG B O 1
ATOM 1003 N N . LYS B 1 20 ? 14.789 3.777 7.223 1 92.12 20 LYS B N 1
ATOM 1004 C CA . LYS B 1 20 ? 14.227 2.496 6.809 1 92.12 20 LYS B CA 1
ATOM 1005 C C . LYS B 1 20 ? 12.836 2.287 7.406 1 92.12 20 LYS B C 1
ATOM 1007 O O . LYS B 1 20 ? 12.633 2.492 8.609 1 92.12 20 LYS B O 1
ATOM 1012 N N . TRP B 1 21 ? 11.969 1.919 6.621 1 95.94 21 TRP B N 1
ATOM 1013 C CA . TRP B 1 21 ? 10.609 1.633 7.059 1 95.94 21 TRP B CA 1
ATOM 1014 C C . TRP B 1 21 ? 10.422 0.139 7.301 1 95.94 21 TRP B C 1
ATOM 1016 O O . TRP B 1 21 ? 10.93 -0.689 6.543 1 95.94 21 TRP B O 1
ATOM 1026 N N . VAL B 1 22 ? 9.711 -0.115 8.359 1 95.88 22 VAL B N 1
ATOM 1027 C CA . VAL B 1 22 ? 9.344 -1.508 8.602 1 95.88 22 VAL B CA 1
ATOM 1028 C C . VAL B 1 22 ? 7.918 -1.761 8.125 1 95.88 22 VAL B C 1
ATOM 1030 O O . VAL B 1 22 ? 7.113 -0.83 8.031 1 95.88 22 VAL B O 1
ATOM 1033 N N . PRO B 1 23 ? 7.582 -2.967 7.887 1 96.5 23 PRO B N 1
ATOM 1034 C CA . PRO B 1 23 ? 6.273 -3.287 7.309 1 96.5 23 PRO B CA 1
ATOM 1035 C C . PRO B 1 23 ? 5.113 -2.785 8.164 1 96.5 23 PRO B C 1
ATOM 1037 O O . PRO B 1 23 ? 4.113 -2.305 7.629 1 96.5 23 PRO B O 1
ATOM 1040 N N . GLU B 1 24 ? 5.207 -2.852 9.469 1 96.62 24 GLU B N 1
ATOM 1041 C CA . GLU B 1 24 ? 4.152 -2.389 10.367 1 96.62 24 GLU B CA 1
ATOM 1042 C C . GLU B 1 24 ? 3.887 -0.897 10.188 1 96.62 24 GLU B C 1
ATOM 1044 O O . GLU B 1 24 ? 2.74 -0.45 10.273 1 96.62 24 GLU B O 1
ATOM 1049 N N . GLU B 1 25 ? 4.871 -0.24 9.953 1 97.56 25 GLU B N 1
ATOM 1050 C CA . GLU B 1 25 ? 4.75 1.2 9.75 1 97.56 25 GLU B CA 1
ATOM 1051 C C . GLU B 1 25 ? 4.012 1.517 8.453 1 97.56 25 GLU B C 1
ATOM 1053 O O . GLU B 1 25 ? 3.121 2.367 8.43 1 97.56 25 GLU B O 1
ATOM 1058 N N . ASP B 1 26 ? 4.352 0.802 7.395 1 96.81 26 ASP B N 1
ATOM 1059 C CA . ASP B 1 26 ? 3.711 1.012 6.102 1 96.81 26 ASP B CA 1
ATOM 1060 C C . ASP B 1 26 ? 2.211 0.737 6.184 1 96.81 26 ASP B C 1
ATOM 1062 O O . ASP B 1 26 ? 1.403 1.529 5.691 1 96.81 26 ASP B O 1
ATOM 1066 N N . VAL B 1 27 ? 1.905 -0.33 6.797 1 96.44 27 VAL B N 1
ATOM 1067 C CA . VAL B 1 27 ? 0.505 -0.729 6.898 1 96.44 27 VAL B CA 1
ATOM 1068 C C . VAL B 1 27 ? -0.264 0.288 7.738 1 96.44 27 VAL B C 1
ATOM 1070 O O . VAL B 1 27 ? -1.37 0.694 7.371 1 96.44 27 VAL B O 1
ATOM 1073 N N . ALA B 1 28 ? 0.343 0.711 8.852 1 97.19 28 ALA B N 1
ATOM 1074 C CA . ALA B 1 28 ? -0.304 1.703 9.711 1 97.19 28 ALA B CA 1
ATOM 1075 C C . ALA B 1 28 ? -0.509 3.02 8.961 1 97.19 28 ALA B C 1
ATOM 1077 O O . ALA B 1 28 ? -1.579 3.627 9.047 1 97.19 28 ALA B O 1
ATOM 1078 N N . LEU B 1 29 ? 0.47 3.434 8.258 1 96.81 29 LEU B N 1
ATOM 1079 C CA . LEU B 1 29 ? 0.404 4.695 7.523 1 96.81 29 LEU B CA 1
ATOM 1080 C C . LEU B 1 29 ? -0.784 4.707 6.57 1 96.81 29 LEU B C 1
ATOM 1082 O O . LEU B 1 29 ? -1.618 5.613 6.621 1 96.81 29 LEU B O 1
ATOM 1086 N N . VAL B 1 30 ? -0.896 3.729 5.793 1 95.88 30 VAL B N 1
ATOM 1087 C CA . VAL B 1 30 ? -1.966 3.654 4.801 1 95.88 30 VAL B CA 1
ATOM 1088 C C . VAL B 1 30 ? -3.316 3.557 5.504 1 95.88 30 VAL B C 1
ATOM 1090 O O . VAL B 1 30 ? -4.27 4.242 5.129 1 95.88 30 VAL B O 1
ATOM 1093 N N . SER B 1 31 ? -3.359 2.734 6.523 1 95.88 31 SER B N 1
ATOM 1094 C CA . SER B 1 31 ? -4.598 2.557 7.273 1 95.88 31 SER B CA 1
ATOM 1095 C C . SER B 1 31 ? -5.078 3.875 7.867 1 95.88 31 SER B C 1
ATOM 1097 O O . SER B 1 31 ? -6.27 4.191 7.809 1 95.88 31 SER B O 1
ATOM 1099 N N . TYR B 1 32 ? -4.23 4.66 8.383 1 95.5 32 TYR B N 1
ATOM 1100 C CA . TYR B 1 32 ? -4.629 5.902 9.039 1 95.5 32 TYR B CA 1
ATOM 1101 C C . TYR B 1 32 ? -4.957 6.98 8.008 1 95.5 32 TYR B C 1
ATOM 1103 O O . TYR B 1 32 ? -5.801 7.844 8.258 1 95.5 32 TYR B O 1
ATOM 1111 N N . MET B 1 33 ? -4.281 6.941 6.883 1 93 33 MET B N 1
ATOM 1112 C CA . MET B 1 33 ? -4.676 7.855 5.816 1 93 33 MET B CA 1
ATOM 1113 C C . MET B 1 33 ? -6.109 7.582 5.371 1 93 33 MET B C 1
ATOM 1115 O O . MET B 1 33 ? -6.898 8.516 5.203 1 93 33 MET B O 1
ATOM 1119 N N . VAL B 1 34 ? -6.395 6.348 5.246 1 92.44 34 VAL B N 1
ATOM 1120 C CA . VAL B 1 34 ? -7.738 5.941 4.859 1 92.44 34 VAL B CA 1
ATOM 1121 C C . VAL B 1 34 ? -8.734 6.336 5.953 1 92.44 34 VAL B C 1
ATOM 1123 O O . VAL B 1 34 ? -9.82 6.832 5.66 1 92.44 34 VAL B O 1
ATOM 1126 N N . ASN B 1 35 ? -8.312 6.105 7.141 1 92 35 ASN B N 1
ATOM 1127 C CA . ASN B 1 35 ? -9.164 6.469 8.273 1 92 35 ASN B CA 1
ATOM 1128 C C . ASN B 1 35 ? -9.438 7.969 8.312 1 92 35 ASN B C 1
ATOM 1130 O O . ASN B 1 35 ? -10.578 8.391 8.516 1 92 35 ASN B O 1
ATOM 1134 N N . LEU B 1 36 ? -8.438 8.773 8.164 1 88.81 36 LEU B N 1
ATOM 1135 C CA . LEU B 1 36 ? -8.578 10.227 8.156 1 88.81 36 LEU B CA 1
ATOM 1136 C C . LEU B 1 36 ? -9.547 10.672 7.066 1 88.81 36 LEU B C 1
ATOM 1138 O O . LEU B 1 36 ? -10.336 11.594 7.27 1 88.81 36 LEU B O 1
ATOM 1142 N N . HIS B 1 37 ? -9.461 10.023 5.988 1 86.31 37 HIS B N 1
ATOM 1143 C CA . HIS B 1 37 ? -10.375 10.312 4.895 1 86.31 37 HIS B CA 1
ATOM 1144 C C . HIS B 1 37 ? -11.812 9.93 5.266 1 86.31 37 HIS B C 1
ATOM 1146 O O . HIS B 1 37 ? -12.734 10.711 5.043 1 86.31 37 HIS B O 1
ATOM 1152 N N . ASN B 1 38 ? -11.961 8.797 5.844 1 87.56 38 ASN B N 1
ATOM 1153 C CA . ASN B 1 38 ? -13.289 8.266 6.141 1 87.56 38 ASN B CA 1
ATOM 1154 C C . ASN B 1 38 ? -13.984 9.062 7.238 1 87.56 38 ASN B C 1
ATOM 1156 O O . ASN B 1 38 ? -15.211 9.195 7.238 1 87.56 38 ASN B O 1
ATOM 1160 N N . VAL B 1 39 ? -13.203 9.578 8.125 1 85.81 39 VAL B N 1
ATOM 1161 C CA . VAL B 1 39 ? -13.758 10.359 9.227 1 85.81 39 VAL B CA 1
ATOM 1162 C C . VAL B 1 39 ? -14.156 11.75 8.734 1 85.81 39 VAL B C 1
ATOM 1164 O O . VAL B 1 39 ? -14.945 12.438 9.375 1 85.81 39 VAL B O 1
ATOM 1167 N N . GLY B 1 40 ? -13.602 12.141 7.543 1 80.31 40 GLY B N 1
ATOM 1168 C CA . GLY B 1 40 ? -14.047 13.367 6.91 1 80.31 40 GLY B CA 1
ATOM 1169 C C . GLY B 1 40 ? -13.258 14.586 7.355 1 80.31 40 GLY B C 1
ATOM 1170 O O . GLY B 1 40 ? -13.648 15.727 7.09 1 80.31 40 GLY B O 1
ATOM 1171 N N . THR B 1 41 ? -12.25 14.273 8.148 1 75.69 41 THR B N 1
ATOM 1172 C CA . THR B 1 41 ? -11.461 15.406 8.641 1 75.69 41 THR B CA 1
ATOM 1173 C C . THR B 1 41 ? -10.703 16.078 7.496 1 75.69 41 THR B C 1
ATOM 1175 O O . THR B 1 41 ? -10.57 17.297 7.461 1 75.69 41 THR B O 1
ATOM 1178 N N . PHE B 1 42 ? -10.234 15.164 6.629 1 72.38 42 PHE B N 1
ATOM 1179 C CA . PHE B 1 42 ? -9.484 15.656 5.477 1 72.38 42 PHE B CA 1
ATOM 1180 C C . PHE B 1 42 ? -10.078 15.125 4.176 1 72.38 42 PHE B C 1
ATOM 1182 O O . PHE B 1 42 ? -10.297 13.922 4.039 1 72.38 42 PHE B O 1
ATOM 1189 N N . ASN B 1 43 ? -10.836 15.977 3.578 1 65.38 43 ASN B N 1
ATOM 1190 C CA . ASN B 1 43 ? -11.477 15.57 2.332 1 65.38 43 ASN B CA 1
ATOM 1191 C C . ASN B 1 43 ? -10.688 16.047 1.114 1 65.38 43 ASN B C 1
ATOM 1193 O O . ASN B 1 43 ? -9.75 16.844 1.247 1 65.38 43 ASN B O 1
ATOM 1197 N N . ALA B 1 44 ? -11.062 15.406 0.033 1 60.16 44 ALA B N 1
ATOM 1198 C CA . ALA B 1 44 ? -10.43 15.68 -1.255 1 60.16 44 ALA B CA 1
ATOM 1199 C C . ALA B 1 44 ? -10.273 17.172 -1.487 1 60.16 44 ALA B C 1
ATOM 1201 O O . ALA B 1 44 ? -9.359 17.609 -2.189 1 60.16 44 ALA B O 1
ATOM 1202 N N . ASP B 1 45 ? -11.164 17.844 -0.686 1 59.94 45 ASP B N 1
ATOM 1203 C CA . ASP B 1 45 ? -11.078 19.297 -0.867 1 59.94 45 ASP B CA 1
ATOM 1204 C C . ASP B 1 45 ? -9.93 19.891 -0.054 1 59.94 45 ASP B C 1
ATOM 1206 O O . ASP B 1 45 ? -9.539 21.031 -0.263 1 59.94 45 ASP B O 1
ATOM 1210 N N . THR B 1 46 ? -9.648 19.016 0.905 1 59.44 46 THR B N 1
ATOM 1211 C CA . THR B 1 46 ? -8.531 19.484 1.72 1 59.44 46 THR B CA 1
ATOM 1212 C C . THR B 1 46 ? -7.215 18.891 1.233 1 59.44 46 THR B C 1
ATOM 1214 O O . THR B 1 46 ? -7.129 17.688 0.971 1 59.44 46 THR B O 1
ATOM 1217 N N . ARG B 1 47 ? -6.398 19.641 0.665 1 61.28 47 ARG B N 1
ATOM 1218 C CA . ARG B 1 47 ? -5.117 19.266 0.076 1 61.28 47 ARG B CA 1
ATOM 1219 C C . ARG B 1 47 ? -4.199 18.641 1.12 1 61.28 47 ARG B C 1
ATOM 1221 O O . ARG B 1 47 ? -4.367 18.875 2.32 1 61.28 47 ARG B O 1
ATOM 1228 N N . PHE B 1 48 ? -3.646 17.484 0.746 1 75.5 48 PHE B N 1
ATOM 1229 C CA . PHE B 1 48 ? -2.475 16.984 1.452 1 75.5 48 PHE B CA 1
ATOM 1230 C C . PHE B 1 48 ? -1.544 18.125 1.84 1 75.5 48 PHE B C 1
ATOM 1232 O O . PHE B 1 48 ? -0.657 18.5 1.069 1 75.5 48 PHE B O 1
ATOM 1239 N N . ASN B 1 49 ? -1.982 18.719 3.062 1 82.19 49 ASN B N 1
ATOM 1240 C CA . ASN B 1 49 ? -1.217 19.875 3.543 1 82.19 49 ASN B CA 1
ATOM 1241 C C . ASN B 1 49 ? -0.534 19.562 4.875 1 82.19 49 ASN B C 1
ATOM 1243 O O . ASN B 1 49 ? -0.522 18.422 5.324 1 82.19 49 ASN B O 1
ATOM 1247 N N . ALA B 1 50 ? 0.097 20.625 5.398 1 86.56 50 ALA B N 1
ATOM 1248 C CA . ALA B 1 50 ? 0.878 20.469 6.625 1 86.56 50 ALA B CA 1
ATOM 1249 C C . ALA B 1 50 ? 0.006 19.969 7.773 1 86.56 50 ALA B C 1
ATOM 1251 O O . ALA B 1 50 ? 0.447 19.156 8.586 1 86.56 50 ALA B O 1
ATOM 1252 N N . SER B 1 51 ? -1.209 20.5 7.84 1 88.31 51 SER B N 1
ATOM 1253 C CA . SER B 1 51 ? -2.111 20.094 8.914 1 88.31 51 SER B CA 1
ATOM 1254 C C . SER B 1 51 ? -2.445 18.609 8.828 1 88.31 51 SER B C 1
ATOM 1256 O O . SER B 1 51 ? -2.537 17.922 9.852 1 88.31 51 SER B O 1
ATOM 1258 N N . TYR B 1 52 ? -2.596 18.141 7.676 1 88.56 52 TYR B N 1
ATOM 1259 C CA . TYR B 1 52 ? -2.865 16.734 7.441 1 88.56 52 TYR B CA 1
ATOM 1260 C C . TYR B 1 52 ? -1.71 15.867 7.938 1 88.56 52 TYR B C 1
ATOM 1262 O O . TYR B 1 52 ? -1.919 14.898 8.68 1 88.56 52 TYR B O 1
ATOM 1270 N N . LEU B 1 53 ? -0.534 16.203 7.559 1 92.69 53 LEU B N 1
ATOM 1271 C CA . LEU B 1 53 ? 0.651 15.438 7.926 1 92.69 53 LEU B CA 1
ATOM 1272 C C . LEU B 1 53 ? 0.869 15.469 9.438 1 92.69 53 LEU B C 1
ATOM 1274 O O . LEU B 1 53 ? 1.265 14.461 10.031 1 92.69 53 LEU B O 1
ATOM 1278 N N . ASN B 1 54 ? 0.579 16.594 9.977 1 94.56 54 ASN B N 1
ATOM 1279 C CA . ASN B 1 54 ? 0.71 16.719 11.43 1 94.56 54 ASN B CA 1
ATOM 1280 C C . ASN B 1 54 ? -0.294 15.828 12.156 1 94.56 54 ASN B C 1
ATOM 1282 O O . ASN B 1 54 ? 0.035 15.219 13.18 1 94.56 54 ASN B O 1
ATOM 1286 N N . GLU B 1 55 ? -1.483 15.797 11.633 1 93.69 55 GLU B N 1
ATOM 1287 C CA . GLU B 1 55 ? -2.498 14.938 12.227 1 93.69 55 GLU B CA 1
ATOM 1288 C C . GLU B 1 55 ? -2.117 13.461 12.094 1 93.69 55 GLU B C 1
ATOM 1290 O O . GLU B 1 55 ? -2.268 12.688 13.039 1 93.69 55 GLU B O 1
ATOM 1295 N N . LEU B 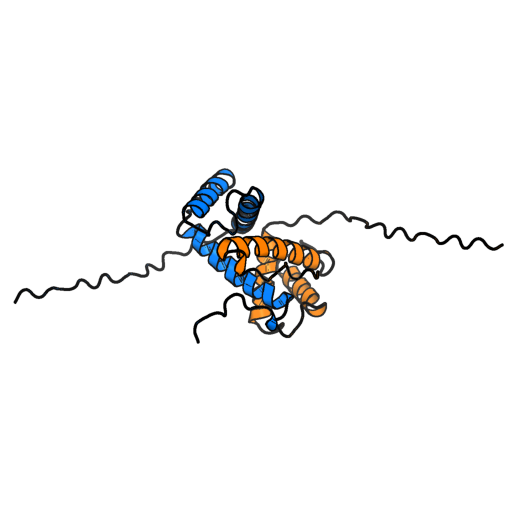1 56 ? -1.663 13.148 10.977 1 94.12 56 LEU B N 1
ATOM 1296 C CA . LEU B 1 56 ? -1.198 11.789 10.742 1 94.12 56 LEU B CA 1
ATOM 1297 C C . LEU B 1 56 ? -0.07 11.422 11.695 1 94.12 56 LEU B C 1
ATOM 1299 O O . LEU B 1 56 ? -0.06 10.328 12.258 1 94.12 56 LEU B O 1
ATOM 1303 N N . GLU B 1 57 ? 0.902 12.273 11.844 1 97.12 57 GLU B N 1
ATOM 1304 C CA . GLU B 1 57 ? 2.004 12.07 12.781 1 97.12 57 GLU B CA 1
ATOM 1305 C C . GLU B 1 57 ? 1.485 11.812 14.188 1 97.12 57 GLU B C 1
ATOM 1307 O O . GLU B 1 57 ? 1.938 10.883 14.867 1 97.12 57 GLU B O 1
ATOM 1312 N N . ARG B 1 58 ? 0.571 12.602 14.586 1 96.31 58 ARG B N 1
ATOM 1313 C CA . ARG B 1 58 ? -0.017 12.461 15.914 1 96.31 58 ARG B CA 1
ATOM 1314 C C . ARG B 1 58 ? -0.675 11.094 16.078 1 96.31 58 ARG B C 1
ATOM 1316 O O . ARG B 1 58 ? -0.494 10.43 17.094 1 96.31 58 ARG B O 1
ATOM 1323 N N . MET B 1 59 ? -1.433 10.68 15.156 1 95.56 59 MET B N 1
ATOM 1324 C CA . MET B 1 59 ? -2.143 9.406 15.219 1 95.56 59 MET B CA 1
ATOM 1325 C C . MET B 1 59 ? -1.162 8.234 15.234 1 95.56 59 MET B C 1
ATOM 1327 O O . MET B 1 59 ? -1.336 7.289 16 1 95.56 59 MET B O 1
ATOM 1331 N N . LEU B 1 60 ? -0.184 8.312 14.406 1 97.25 60 LEU B N 1
ATOM 1332 C CA . LEU B 1 60 ? 0.786 7.227 14.297 1 97.25 60 LEU B CA 1
ATOM 1333 C C . LEU B 1 60 ? 1.645 7.141 15.555 1 97.25 60 LEU B C 1
ATOM 1335 O O . LEU B 1 60 ? 2.068 6.051 15.945 1 97.25 60 LEU B O 1
ATOM 1339 N N . GLU B 1 61 ? 1.946 8.242 16.172 1 97.38 61 GLU B N 1
ATOM 1340 C CA . GLU B 1 61 ? 2.699 8.258 17.422 1 97.38 61 GLU B CA 1
ATOM 1341 C C . GLU B 1 61 ? 1.978 7.465 18.516 1 97.38 61 GLU B C 1
ATOM 1343 O O . GLU B 1 61 ? 2.617 6.812 19.344 1 97.38 61 GLU B O 1
ATOM 1348 N N . LYS B 1 62 ? 0.693 7.512 18.5 1 96.75 62 LYS B N 1
ATOM 1349 C CA . LYS B 1 62 ? -0.106 6.797 19.484 1 96.75 62 LYS B CA 1
ATOM 1350 C C . LYS B 1 62 ? -0.008 5.285 19.281 1 96.75 62 LYS B C 1
ATOM 1352 O O . LYS B 1 62 ? 0.049 4.531 20.266 1 96.75 62 LYS B O 1
ATOM 1357 N N . VAL B 1 63 ? 0.06 4.855 18.094 1 95.62 63 VAL B N 1
ATOM 1358 C CA . VAL B 1 63 ? -0.019 3.426 17.812 1 95.62 63 VAL B CA 1
ATOM 1359 C C . VAL B 1 63 ? 1.385 2.859 17.609 1 95.62 63 VAL B C 1
ATOM 1361 O O . VAL B 1 63 ? 1.59 1.646 17.688 1 95.62 63 VAL B O 1
ATOM 1364 N N . LEU B 1 64 ? 2.316 3.697 17.266 1 97 64 LEU B N 1
ATOM 1365 C CA . LEU B 1 64 ? 3.719 3.34 17.078 1 97 64 LEU B CA 1
ATOM 1366 C C . LEU B 1 64 ? 4.625 4.277 17.875 1 97 64 LEU B C 1
ATOM 1368 O O . LEU B 1 64 ? 5.457 4.98 17.297 1 97 64 LEU B O 1
ATOM 1372 N N . PRO B 1 65 ? 4.605 4.227 19.172 1 94.06 65 PRO B N 1
ATOM 1373 C CA . PRO B 1 65 ? 5.289 5.223 20 1 94.06 65 PRO B CA 1
ATOM 1374 C C . PRO B 1 65 ? 6.809 5.168 19.859 1 94.06 65 PRO B C 1
ATOM 1376 O O . PRO B 1 65 ? 7.488 6.168 20.078 1 94.06 65 PRO B O 1
ATOM 1379 N N . HIS B 1 66 ? 7.324 4.121 19.375 1 94.94 66 HIS B N 1
ATOM 1380 C CA . HIS B 1 66 ? 8.773 3.99 19.344 1 94.94 66 HIS B CA 1
ATOM 1381 C C . HIS B 1 66 ? 9.328 4.367 17.969 1 94.94 66 HIS B C 1
ATOM 1383 O O . HIS B 1 66 ? 10.547 4.422 17.781 1 94.94 66 HIS B O 1
ATOM 1389 N N . SER B 1 67 ? 8.477 4.66 17.047 1 94.69 67 SER B N 1
ATOM 1390 C CA . SER B 1 67 ? 8.914 4.836 15.664 1 94.69 67 SER B CA 1
ATOM 1391 C C . SER B 1 67 ? 9.461 6.242 15.438 1 94.69 67 SER B C 1
ATOM 1393 O O . SER B 1 67 ? 10.266 6.457 14.531 1 94.69 67 SER B O 1
ATOM 1395 N N . MET B 1 68 ? 9.039 7.258 16.172 1 94.62 68 MET B N 1
ATOM 1396 C CA . MET B 1 68 ? 9.508 8.641 16.109 1 94.62 68 MET B CA 1
ATOM 1397 C C . MET B 1 68 ? 9.383 9.188 14.695 1 94.62 68 MET B C 1
ATOM 1399 O O . MET B 1 68 ? 10.297 9.852 14.203 1 94.62 68 MET B O 1
ATOM 1403 N N . LEU B 1 69 ? 8.289 8.828 14 1 96.38 69 LEU B N 1
ATOM 1404 C CA . LEU B 1 69 ? 8.023 9.297 12.648 1 96.38 69 LEU B CA 1
ATOM 1405 C C . LEU B 1 69 ? 7.645 10.781 12.648 1 96.38 69 LEU B C 1
ATOM 1407 O O . LEU B 1 69 ? 6.758 11.195 13.391 1 96.38 69 LEU B O 1
ATOM 1411 N N . LYS B 1 70 ? 8.359 11.461 11.82 1 96 70 LYS B N 1
ATOM 1412 C CA . LYS B 1 70 ? 8.047 12.883 11.672 1 96 70 LYS B CA 1
ATOM 1413 C C . LYS B 1 70 ? 7.238 13.133 10.406 1 96 70 LYS B C 1
ATOM 1415 O O . LYS B 1 70 ? 7.414 12.445 9.398 1 96 70 LYS B O 1
ATOM 1420 N N . ALA B 1 71 ? 6.387 14.172 10.492 1 95.5 71 ALA B N 1
ATOM 1421 C CA . ALA B 1 71 ? 5.613 14.578 9.328 1 95.5 71 ALA B CA 1
ATOM 1422 C C . ALA B 1 71 ? 6.523 14.836 8.125 1 95.5 71 ALA B C 1
ATOM 1424 O O . ALA B 1 71 ? 6.309 14.281 7.047 1 95.5 71 ALA B O 1
ATOM 1425 N N . LYS B 1 72 ? 7.43 15.75 8.445 1 92.81 72 LYS B N 1
ATOM 1426 C CA . LYS B 1 72 ? 8.5 16 7.484 1 92.81 72 LYS B CA 1
ATOM 1427 C C . LYS B 1 72 ? 9.859 15.648 8.078 1 92.81 72 LYS B C 1
ATOM 1429 O O . LYS B 1 72 ? 10.141 15.984 9.234 1 92.81 72 LYS B O 1
ATOM 1434 N N . PRO B 1 73 ? 10.742 14.906 7.336 1 93.62 73 PRO B N 1
ATOM 1435 C CA . PRO B 1 73 ? 10.523 14.461 5.957 1 93.62 73 PRO B CA 1
ATOM 1436 C C . PRO B 1 73 ? 9.922 13.062 5.871 1 93.62 73 PRO B C 1
ATOM 1438 O O . PRO B 1 73 ? 9.578 12.602 4.781 1 93.62 73 PRO B O 1
ATOM 1441 N N . ASP B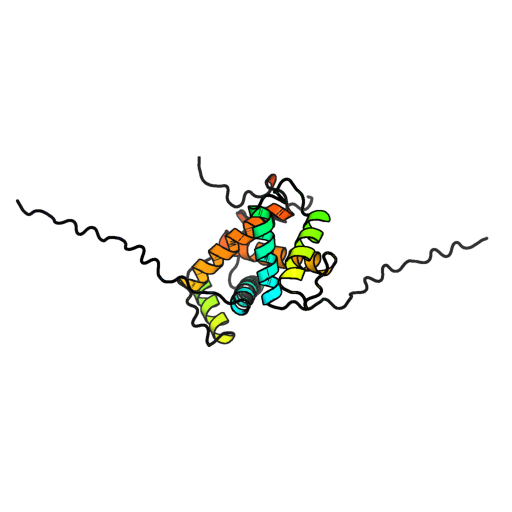 1 74 ? 9.695 12.375 7.004 1 96 74 ASP B N 1
ATOM 1442 C CA . ASP B 1 74 ? 9.5 10.922 6.996 1 96 74 ASP B CA 1
ATOM 1443 C C . ASP B 1 74 ? 8.18 10.555 6.324 1 96 74 ASP B C 1
ATOM 1445 O O . ASP B 1 74 ? 8.172 9.836 5.32 1 96 74 ASP B O 1
ATOM 1449 N N . LEU B 1 75 ? 7.152 11.047 6.832 1 96.06 75 LEU B N 1
ATOM 1450 C CA . LEU B 1 75 ? 5.84 10.664 6.32 1 96.06 75 LEU B CA 1
ATOM 1451 C C . LEU B 1 75 ? 5.66 11.133 4.879 1 96.06 75 LEU B C 1
ATOM 1453 O O . LEU B 1 75 ? 5.195 10.367 4.031 1 96.06 75 LEU B O 1
ATOM 1457 N N . GLU B 1 76 ? 6.035 12.328 4.707 1 93 76 GLU B N 1
ATOM 1458 C CA . GLU B 1 76 ? 5.879 12.883 3.367 1 93 76 GLU B CA 1
ATOM 1459 C C . GLU B 1 76 ? 6.648 12.062 2.336 1 93 76 GLU B C 1
ATOM 1461 O O . GLU B 1 76 ? 6.109 11.711 1.286 1 93 76 GLU B O 1
ATOM 1466 N N . SER B 1 77 ? 7.844 11.773 2.607 1 94.44 77 SER B N 1
ATOM 1467 C CA . SER B 1 77 ? 8.68 11.008 1.688 1 94.44 77 SER B CA 1
ATOM 1468 C C . SER B 1 77 ? 8.109 9.617 1.448 1 94.44 77 SER B C 1
ATOM 1470 O O . SER B 1 77 ? 8.086 9.133 0.313 1 94.44 77 SER B O 1
ATOM 1472 N N . ARG B 1 78 ? 7.66 8.977 2.496 1 96.25 78 ARG B N 1
ATOM 1473 C CA . ARG B 1 78 ? 7.152 7.613 2.363 1 96.25 78 ARG B CA 1
ATOM 1474 C C . ARG B 1 78 ? 5.852 7.586 1.566 1 96.25 78 ARG B C 1
ATOM 1476 O O . ARG B 1 78 ? 5.629 6.676 0.764 1 96.25 78 ARG B O 1
ATOM 1483 N N . ILE B 1 79 ? 5.066 8.547 1.805 1 94.06 79 ILE B N 1
ATOM 1484 C CA . ILE B 1 79 ? 3.807 8.633 1.073 1 94.06 79 ILE B CA 1
ATOM 1485 C C . ILE B 1 79 ? 4.086 8.781 -0.421 1 94.06 79 ILE B C 1
ATOM 1487 O O . ILE B 1 79 ? 3.436 8.133 -1.247 1 94.06 79 ILE B O 1
ATOM 1491 N N . ARG B 1 80 ? 5.09 9.531 -0.791 1 91.88 80 ARG B N 1
ATOM 1492 C CA . ARG B 1 80 ? 5.465 9.703 -2.191 1 91.88 80 ARG B CA 1
ATOM 1493 C C . ARG B 1 80 ? 5.969 8.391 -2.787 1 91.88 80 ARG B C 1
ATOM 1495 O O . ARG B 1 80 ? 5.672 8.078 -3.939 1 91.88 80 ARG B O 1
ATOM 1502 N N . THR B 1 81 ? 6.781 7.738 -2.025 1 94.19 81 THR B N 1
ATOM 1503 C CA . THR B 1 81 ? 7.285 6.449 -2.482 1 94.19 81 THR B CA 1
ATOM 1504 C C . THR B 1 81 ? 6.137 5.473 -2.723 1 94.19 81 THR B C 1
ATOM 1506 O O . THR B 1 81 ? 6.09 4.805 -3.758 1 94.19 81 THR B O 1
ATOM 1509 N N . LEU B 1 82 ? 5.234 5.402 -1.773 1 94.56 82 LEU B N 1
ATOM 1510 C CA . LEU B 1 82 ? 4.098 4.496 -1.896 1 94.56 82 LEU B CA 1
ATOM 1511 C C . LEU B 1 82 ? 3.209 4.895 -3.068 1 94.56 82 LEU B C 1
ATOM 1513 O O . LEU B 1 82 ? 2.678 4.031 -3.771 1 94.56 82 LEU B O 1
ATOM 1517 N N . GLU B 1 83 ? 3.027 6.156 -3.26 1 91.38 83 GLU B N 1
ATOM 1518 C CA . GLU B 1 83 ? 2.254 6.652 -4.395 1 91.38 83 GLU B CA 1
ATOM 1519 C C . GLU B 1 83 ? 2.842 6.168 -5.719 1 91.38 83 GLU B C 1
ATOM 1521 O O . GLU B 1 83 ? 2.109 5.723 -6.602 1 91.38 83 GLU B O 1
ATOM 1526 N N . ARG B 1 84 ? 4.082 6.258 -5.844 1 91.94 84 ARG B N 1
ATOM 1527 C CA . ARG B 1 84 ? 4.75 5.805 -7.062 1 91.94 84 ARG B CA 1
ATOM 1528 C C . ARG B 1 84 ? 4.547 4.309 -7.273 1 91.94 84 ARG B C 1
ATOM 1530 O O . ARG B 1 84 ? 4.27 3.865 -8.391 1 91.94 84 ARG B O 1
ATOM 1537 N N . ASP B 1 85 ? 4.738 3.545 -6.223 1 93.56 85 ASP B N 1
ATOM 1538 C CA . ASP B 1 85 ? 4.547 2.102 -6.305 1 93.56 85 ASP B CA 1
ATOM 1539 C C . ASP B 1 85 ? 3.123 1.76 -6.742 1 93.56 85 ASP B C 1
ATOM 1541 O O . ASP B 1 85 ? 2.922 0.905 -7.605 1 93.56 85 ASP B O 1
ATOM 1545 N N . TRP B 1 86 ? 2.227 2.432 -6.246 1 91.75 86 TRP B N 1
ATOM 1546 C CA . TRP B 1 86 ? 0.836 2.078 -6.512 1 91.75 86 TRP B CA 1
ATOM 1547 C C . TRP B 1 86 ? 0.391 2.6 -7.875 1 91.75 86 TRP B C 1
ATOM 1549 O O . TRP B 1 86 ? -0.511 2.035 -8.5 1 91.75 86 TRP B O 1
ATOM 1559 N N . ALA B 1 87 ? 0.942 3.676 -8.281 1 87.25 87 ALA B N 1
ATOM 1560 C CA . ALA B 1 87 ? 0.701 4.102 -9.656 1 87.25 87 ALA B CA 1
ATOM 1561 C C . ALA B 1 87 ? 1.093 3.006 -10.648 1 87.25 87 ALA B C 1
ATOM 1563 O O . ALA B 1 87 ? 0.391 2.77 -11.633 1 87.25 87 ALA B O 1
ATOM 1564 N N . ILE B 1 88 ? 2.168 2.371 -10.328 1 86.56 88 ILE B N 1
ATOM 1565 C CA . ILE B 1 88 ? 2.621 1.248 -11.141 1 86.56 88 ILE B CA 1
ATOM 1566 C C . ILE B 1 88 ? 1.606 0.111 -11.062 1 86.56 88 ILE B C 1
ATOM 1568 O O . ILE B 1 88 ? 1.198 -0.439 -12.086 1 86.56 88 ILE B O 1
ATOM 1572 N N . VAL B 1 89 ? 1.183 -0.21 -9.875 1 88.31 89 VAL B N 1
ATOM 1573 C CA . VAL B 1 89 ? 0.235 -1.298 -9.656 1 88.31 89 VAL B CA 1
ATOM 1574 C C . VAL B 1 89 ? -1.089 -0.973 -10.344 1 88.31 89 VAL B C 1
ATOM 1576 O O . VAL B 1 89 ? -1.698 -1.842 -10.977 1 88.31 89 VAL B O 1
ATOM 1579 N N . TYR B 1 90 ? -1.479 0.208 -10.203 1 86 90 TYR B N 1
ATOM 1580 C CA . TYR B 1 90 ? -2.717 0.654 -10.836 1 86 90 TYR B CA 1
ATOM 1581 C C . TYR B 1 90 ? -2.66 0.467 -12.344 1 86 90 TYR B C 1
ATOM 1583 O O . TYR B 1 90 ? -3.627 0.009 -12.961 1 86 90 TYR B O 1
ATOM 1591 N 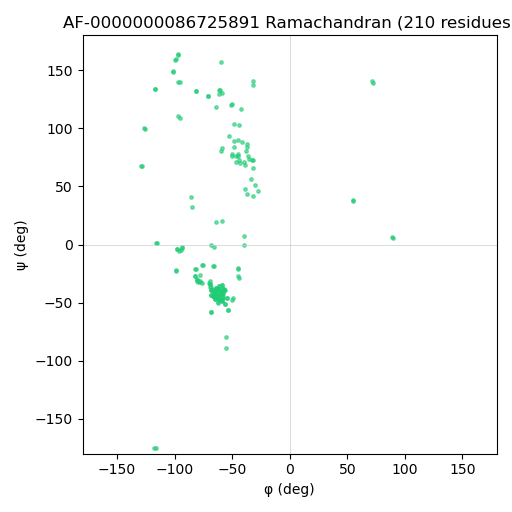N . ASP B 1 91 ? -1.572 0.79 -12.875 1 82.12 91 ASP B N 1
ATOM 1592 C CA . ASP B 1 91 ? -1.383 0.628 -14.312 1 82.12 91 ASP B CA 1
ATOM 1593 C C . ASP B 1 91 ? -1.433 -0.845 -14.711 1 82.12 9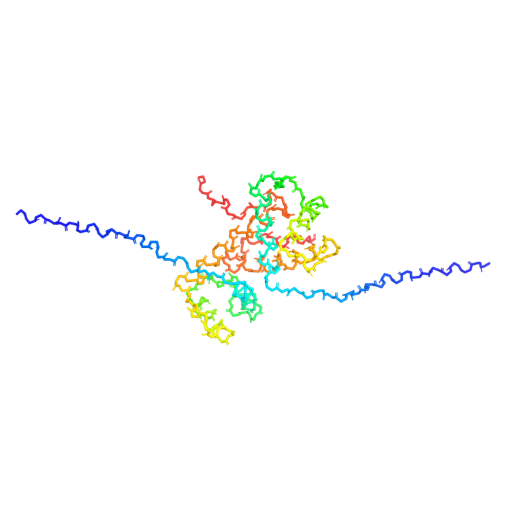1 ASP B C 1
ATOM 1595 O O . ASP B 1 91 ? -1.961 -1.188 -15.773 1 82.12 91 ASP B O 1
ATOM 1599 N N . ILE B 1 92 ? -0.859 -1.631 -13.875 1 80.81 92 ILE B N 1
ATOM 1600 C CA . ILE B 1 92 ? -0.87 -3.068 -14.117 1 80.81 92 ILE B CA 1
ATOM 1601 C C . ILE B 1 92 ? -2.311 -3.576 -14.156 1 80.81 92 ILE B C 1
ATOM 1603 O O . ILE B 1 92 ? -2.684 -4.344 -15.039 1 80.81 92 ILE B O 1
ATOM 1607 N N . LEU B 1 93 ? -3.078 -3.117 -13.289 1 82.56 93 LEU B N 1
ATOM 1608 C CA . LEU B 1 93 ? -4.422 -3.648 -13.078 1 82.56 93 LEU B CA 1
ATOM 1609 C C . LEU B 1 93 ? -5.391 -3.094 -14.117 1 82.56 93 LEU B C 1
ATOM 1611 O O . LEU B 1 93 ? -6.32 -3.787 -14.539 1 82.56 93 LEU B O 1
ATOM 1615 N N . ASN B 1 94 ? -5.152 -1.877 -14.547 1 79.25 94 ASN B N 1
ATOM 1616 C CA . ASN B 1 94 ? -6.168 -1.206 -15.352 1 79.25 94 ASN B CA 1
ATOM 1617 C C . ASN B 1 94 ? -5.68 -0.936 -16.766 1 79.25 94 ASN B C 1
ATOM 1619 O O . ASN B 1 94 ? -6.457 -0.524 -17.625 1 79.25 94 ASN B O 1
ATOM 1623 N N . GLY B 1 95 ? -4.562 -1.279 -17.141 1 71.31 95 GLY B N 1
ATOM 1624 C CA . GLY B 1 95 ? -4 -0.931 -18.438 1 71.31 95 GLY B CA 1
ATOM 1625 C C . GLY B 1 95 ? -3.611 0.531 -18.547 1 71.31 95 GLY B C 1
ATOM 1626 O O . GLY B 1 95 ? -4.125 1.371 -17.797 1 71.31 95 GLY B O 1
ATOM 1627 N N . LYS B 1 96 ? -2.449 0.939 -19.172 1 63.03 96 LYS B N 1
ATOM 1628 C CA . LYS B 1 96 ? -1.896 2.285 -19.281 1 63.03 96 LYS B CA 1
ATOM 1629 C C . LYS B 1 96 ? -2.955 3.275 -19.766 1 63.03 96 LYS B C 1
ATOM 1631 O O . LYS B 1 96 ? -2.908 4.457 -19.406 1 63.03 96 LYS B O 1
ATOM 1636 N N . ASP B 1 97 ? -3.727 2.994 -20.766 1 53.94 97 ASP B N 1
ATOM 1637 C CA . ASP B 1 97 ? -4.645 4.004 -21.281 1 53.94 97 ASP B CA 1
ATOM 1638 C C . ASP B 1 97 ? -5.371 4.719 -20.141 1 53.94 97 ASP B C 1
ATOM 1640 O O . ASP B 1 97 ? -5.863 5.836 -20.312 1 53.94 97 ASP B O 1
ATOM 1644 N N . ASN B 1 98 ? -5.508 4.137 -19.188 1 46.84 98 ASN B N 1
ATOM 1645 C CA . ASN B 1 98 ? -6.309 4.781 -18.156 1 46.84 98 ASN B CA 1
ATOM 1646 C C . ASN B 1 98 ? -5.43 5.508 -17.141 1 46.84 98 ASN B C 1
ATOM 1648 O O . ASN B 1 98 ? -5.934 6.059 -16.156 1 46.84 98 ASN B O 1
ATOM 1652 N N . SER B 1 99 ? -4.148 5.363 -17.266 1 46.22 99 SER B N 1
ATOM 1653 C CA . SER B 1 99 ? -3.305 5.883 -16.188 1 46.22 99 SER B CA 1
ATOM 1654 C C . SER B 1 99 ? -2.994 7.359 -16.391 1 46.22 99 SER B C 1
ATOM 1656 O O . SER B 1 99 ? -2.088 7.707 -17.156 1 46.22 99 SER B O 1
ATOM 1658 N N . ASP B 1 100 ? -3.807 8.289 -16.797 1 39.06 100 ASP B N 1
ATOM 1659 C CA . ASP B 1 100 ? -3.488 9.711 -16.688 1 39.06 100 ASP B CA 1
ATOM 1660 C C . ASP B 1 100 ? -2.783 10.008 -15.367 1 39.06 100 ASP B C 1
ATOM 1662 O O . ASP B 1 100 ? -2.689 11.172 -14.961 1 39.06 100 ASP B O 1
ATOM 1666 N N . PHE B 1 101 ? -2.543 9.234 -14.555 1 40.78 101 PHE B N 1
ATOM 1667 C CA . PHE B 1 101 ? -1.962 9.719 -13.305 1 40.78 101 PHE B CA 1
ATOM 1668 C C . PHE B 1 101 ? -0.688 10.516 -13.578 1 40.78 101 PHE B C 1
ATOM 1670 O O . PHE B 1 101 ? -0.524 11.625 -13.078 1 40.78 101 PHE B O 1
ATOM 1677 N N . GLY B 1 102 ? 0.464 9.906 -13.812 1 36.44 102 GLY B N 1
ATOM 1678 C CA . GLY B 1 102 ? 1.774 10.531 -13.82 1 36.44 102 GLY B CA 1
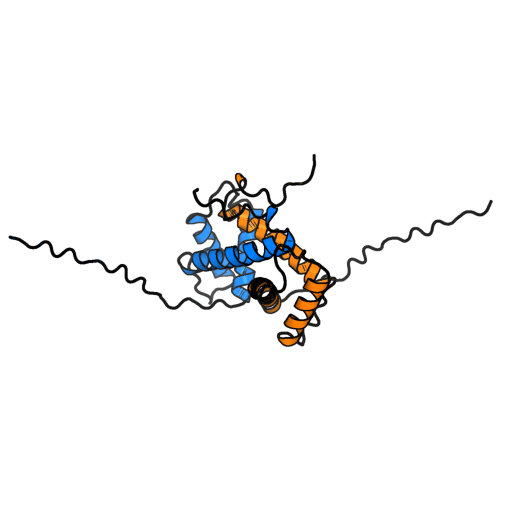ATOM 1679 C C . GLY B 1 102 ? 2.055 11.312 -15.094 1 36.44 102 GLY B C 1
ATOM 1680 O O . GLY B 1 102 ? 3.137 11.883 -15.25 1 36.44 102 GLY B O 1
ATOM 1681 N N . SER B 1 103 ? 1.49 10.867 -16.25 1 36.94 103 SER B N 1
ATOM 1682 C CA . SER B 1 103 ? 2.105 11.461 -17.422 1 36.94 103 SER B CA 1
ATOM 1683 C C . SER B 1 103 ? 1.852 12.961 -17.5 1 36.94 103 SER B C 1
ATOM 1685 O O . SER B 1 103 ? 2.105 13.594 -18.516 1 36.94 103 SER B O 1
ATOM 1687 N N . ASN B 1 104 ? 1.16 13.477 -16.625 1 34.69 104 ASN B N 1
ATOM 1688 C CA . ASN B 1 104 ? 1.008 14.883 -16.969 1 34.69 104 ASN B CA 1
ATOM 1689 C C . ASN B 1 104 ? 2.348 15.617 -16.938 1 34.69 104 ASN B C 1
ATOM 1691 O O . ASN B 1 104 ? 2.668 16.312 -15.977 1 34.69 104 ASN B O 1
ATOM 1695 N N . LYS B 1 105 ? 3.465 15 -17 1 33.25 105 LYS B N 1
ATOM 1696 C CA . LYS B 1 105 ? 4.562 15.93 -17.25 1 33.25 105 LYS B CA 1
ATOM 1697 C C . LYS B 1 105 ? 4.418 16.594 -18.625 1 33.25 105 LYS B C 1
ATOM 1699 O O . LYS B 1 105 ? 3.998 15.953 -19.594 1 33.25 105 LYS B O 1
ATOM 1704 N N . HIS B 1 106 ? 4.27 18.031 -18.703 1 28.05 106 HIS B N 1
ATOM 1705 C CA . HIS B 1 106 ? 4.242 19.016 -19.781 1 28.05 106 HIS B CA 1
ATOM 1706 C C . HIS B 1 106 ? 5.316 18.719 -20.812 1 28.05 106 HIS B C 1
ATOM 1708 O O . HIS B 1 106 ? 6.465 18.438 -20.469 1 28.05 106 HIS B O 1
ATOM 1714 N N . ARG B 1 107 ? 4.887 18.422 -22.016 1 22.09 107 ARG B N 1
ATOM 1715 C CA . ARG B 1 107 ? 5.551 18.938 -23.203 1 22.09 107 ARG B CA 1
ATOM 1716 C C . ARG B 1 107 ? 5.707 20.453 -23.125 1 22.09 107 ARG B C 1
ATOM 1718 O O . ARG B 1 107 ? 4.77 21.156 -22.75 1 22.09 107 ARG B O 1
#

Radius of gyration: 22.19 Å; Cα contacts (8 Å, |Δi|>4): 167; chains: 2; bounding box: 84×80×43 Å

Sequence (214 aa):
MSGFSQSSVSSQNSRGTKRKWVPEEDVALVSYMVNLHNVGTFNADTRFNASYLNELERMLEKVLPHSMLKAKPDLESRIRTLERDWAIVYDILNGKDNSDFGSNKHRMSGFSQSSVSSQNSRGTKRKWVPEEDVALVSYMVNLHNVGTFNADTRFNASYLNELERMLEKVLPHSMLKAKPDLESRIRTLERDWAIVYDILNGKDNSDFGSNKHR

pLDDT: mean 75.98, std 23.68, range [21.64, 97.56]

Foldseek 3Di:
DPPPPPPPPPPPPPVPDQDDDDPVLVVLLVVVVVVCDVVPVAHPVHPPDPVVLVVSQVVCCVVPVPPPAHSPPRSVVVVVVVVVVVLVVVCVVPPPVVSVPPPPDDD/DPPPPPPPPPPPVPVPDQDDDDPVLVVLLVVVVVVCDVVPVAHPVHPPDPVVLVVSQVVCCVVPVPPNAHSPPRSVVVVVVVVVVVLVVVCVVPPPVVSVPPPPPDD